Protein AF-0000000074707617 (afdb_homodimer)

Nearest PDB structures (foldseek):
  3jvf-assembly1_A  TM=5.620E-01  e=1.121E-03  Homo sapiens
  4hsa-assembly2_E  TM=5.418E-01  e=8.449E-04  Homo sapiens
  6hg4-assembly1_A-2  TM=5.637E-01  e=1.574E-03  Homo sapiens
  7uwm-assembly1_B  TM=5.437E-01  e=1.866E-03  Homo sapiens
  7uwn-assembly1_E  TM=6.045E-01  e=1.278E-02  Homo sapiens

Sequence (292 aa):
MGPFKLQMLWKVLVIFHVMWICQSAPCGRTLTTPRQVVEEVSEQGWMLVKPSSLGRKKRFAFGPAQIRKSHYCNWTTEIDYNVDRFPRRLAQAVCKGCSWHCRPVEYELKVLMRDCSNDMRTHRHEIKVWKWESISQTVAFVYNPVMGPFKLQMLWKVLVIFHVMWICQSAPCGRTLTTPRQVVEEVSEQGWMLVKPSSLGRKKRFAFGPAQIRKSHYCNWTTEIDYNVDRFPRRLAQAVCKGCSWHCRPVEYELKVLMRDCSNDMRTHRHEIKVWKWESISQTVAFVYNPV

Organism: Acropora cervicornis (NCBI:txid6130)

InterPro domains:
  IPR029034 Cystine-knot cytokine [G3DSA:2.10.90.10] (47-142)
  IPR029034 Cystine-knot cytokine [SSF57501] (47-126)

Secondary structure (DSSP, 8-state):
--THHHHHHHHHHHHHHHHHHS-------EE--HHHHHHHHHHTTPEEEE-----TT------S---B--SS--BEEEEEE-TTEESSEEEEEE-TT--TTEEEEEEEEEEEEE-GGG-EE-SS-EE-EEEEEEEEEEEEEEE---/--TTHHHHHHHHHHHHHHHHHH--------B--HHHHHHHHHHTTPEEEE-----TT------S---B--SS--BEEEEEE-TTEESSEEEEEE-TT--TTEEEEEEEEEEEEE-GGG-EE-SS-EE-EEEEEEEEEEEEEEE---

pLDDT: mean 72.93, std 19.49, range [31.06, 91.69]

Structure (mmCIF, N/CA/C/O backbone):
data_AF-0000000074707617-model_v1
#
loop_
_entity.id
_entity.type
_entity.pdbx_description
1 polymer 'Secreted protein'
#
loop_
_atom_site.group_PDB
_atom_site.id
_atom_site.type_symbol
_atom_site.label_atom_id
_atom_site.label_alt_id
_atom_site.label_comp_id
_atom_site.label_asym_id
_atom_site.label_entity_id
_atom_site.label_seq_id
_atom_site.pdbx_PDB_ins_code
_atom_site.Cartn_x
_atom_site.Cartn_y
_atom_site.Cartn_z
_atom_site.occupancy
_atom_site.B_iso_or_equiv
_atom_site.auth_seq_id
_atom_site.auth_comp_id
_atom_site.auth_asym_id
_atom_site.auth_atom_id
_atom_site.pdbx_PDB_model_num
ATOM 1 N N . MET A 1 1 ? -59.156 -10.086 20.359 1 32.84 1 MET A N 1
ATOM 2 C CA . MET A 1 1 ? -57.781 -9.633 20.562 1 32.84 1 MET A CA 1
ATOM 3 C C . MET A 1 1 ? -57.031 -9.609 19.234 1 32.84 1 MET A C 1
ATOM 5 O O . MET A 1 1 ? -56.719 -10.664 18.672 1 32.84 1 MET A O 1
ATOM 9 N N . GLY A 1 2 ? -57.344 -8.633 18.219 1 38.72 2 GLY A N 1
ATOM 10 C CA . GLY A 1 2 ? -57.281 -8.344 16.797 1 38.72 2 GLY A CA 1
ATOM 11 C C . GLY A 1 2 ? -55.875 -7.988 16.328 1 38.72 2 GLY A C 1
ATOM 12 O O . GLY A 1 2 ? -55 -7.676 17.141 1 38.72 2 GLY A O 1
ATOM 13 N N . PRO A 1 3 ? -55.562 -8.352 15.016 1 53.75 3 PRO A N 1
ATOM 14 C CA . PRO A 1 3 ? -54.312 -8.234 14.258 1 53.75 3 PRO A CA 1
ATOM 15 C C . PRO A 1 3 ? -53.719 -6.824 14.312 1 53.75 3 PRO A C 1
ATOM 17 O O . PRO A 1 3 ? -52.688 -6.555 13.688 1 53.75 3 PRO A O 1
ATOM 20 N N . PHE A 1 4 ? -54.406 -5.879 14.977 1 52.62 4 PHE A N 1
ATOM 21 C CA . PHE A 1 4 ? -53.906 -4.512 14.938 1 52.62 4 PHE A CA 1
ATOM 22 C C . PHE A 1 4 ? -52.719 -4.344 15.898 1 52.62 4 PHE A C 1
ATOM 24 O O . PHE A 1 4 ? -51.812 -3.564 15.633 1 52.62 4 PHE A O 1
ATOM 31 N N . LYS A 1 5 ? -52.656 -5.027 17.016 1 55.12 5 LYS A N 1
ATOM 32 C CA . LYS A 1 5 ? -51.562 -4.801 17.953 1 55.12 5 LYS A CA 1
ATOM 33 C C . LYS A 1 5 ? -50.25 -5.379 17.406 1 55.12 5 LYS A C 1
ATOM 35 O O . LYS A 1 5 ? -49.188 -4.961 17.828 1 55.12 5 LYS A O 1
ATOM 40 N N . LEU A 1 6 ? -50.344 -6.371 16.5 1 51.44 6 LEU A N 1
ATOM 41 C CA . LEU A 1 6 ? -49.094 -6.902 16 1 51.44 6 LEU A CA 1
ATOM 42 C C . LEU A 1 6 ? -48.438 -5.918 15.039 1 51.44 6 LEU A C 1
ATOM 44 O O . LEU A 1 6 ? -47.219 -5.984 14.805 1 51.44 6 LEU A O 1
ATOM 48 N N . GLN A 1 7 ? -49.344 -4.953 14.477 1 51.94 7 GLN A N 1
ATOM 49 C CA . GLN A 1 7 ? -48.719 -4.039 13.516 1 51.94 7 GLN A CA 1
ATOM 50 C C . GLN A 1 7 ? -47.969 -2.916 14.219 1 51.94 7 GLN A C 1
ATOM 52 O O . GLN A 1 7 ? -46.969 -2.416 13.703 1 51.94 7 GLN A O 1
ATOM 57 N N . MET A 1 8 ? -48.438 -2.566 15.492 1 55.91 8 MET A N 1
ATOM 58 C CA . MET A 1 8 ? -47.75 -1.462 16.125 1 55.91 8 MET A CA 1
ATOM 59 C C . MET A 1 8 ? -46.406 -1.929 16.703 1 55.91 8 MET A C 1
ATOM 61 O O . MET A 1 8 ? -45.469 -1.133 16.859 1 55.91 8 MET A O 1
ATOM 65 N N . LEU A 1 9 ? -46.375 -3.232 17.109 1 59.44 9 LEU A N 1
ATOM 66 C CA . LEU A 1 9 ? -45.094 -3.68 17.656 1 59.44 9 LEU A CA 1
ATOM 67 C C . LEU A 1 9 ? -44.031 -3.832 16.547 1 59.44 9 LEU A C 1
ATOM 69 O O . LEU A 1 9 ? -42.875 -3.529 16.75 1 59.44 9 LEU A O 1
ATOM 73 N N . TRP A 1 10 ? -44.562 -4.156 15.273 1 54.56 10 TRP A N 1
ATOM 74 C CA . TRP A 1 10 ? -43.531 -4.32 14.234 1 54.56 10 TRP A CA 1
ATOM 75 C C . TRP A 1 10 ? -43 -2.965 13.773 1 54.56 10 TRP A C 1
ATOM 77 O O . TRP A 1 10 ? -41.844 -2.828 13.461 1 54.56 10 TRP A O 1
ATOM 87 N N . LYS A 1 11 ? -43.844 -1.862 13.844 1 55.84 11 LYS A N 1
ATOM 88 C CA . LYS A 1 11 ? -43.312 -0.553 13.461 1 55.84 11 LYS A CA 1
ATOM 89 C C . LYS A 1 11 ? -42.375 -0.009 14.523 1 55.84 11 LYS A C 1
ATOM 91 O O . LYS A 1 11 ? -41.375 0.638 14.203 1 55.84 11 LYS A O 1
ATOM 96 N N . VAL A 1 12 ? -42.625 -0.375 15.781 1 58.34 12 VAL A N 1
ATOM 97 C CA . VAL A 1 12 ? -41.719 0.122 16.797 1 58.34 12 VAL A CA 1
ATOM 98 C C . VAL A 1 12 ? -40.375 -0.642 16.703 1 58.34 12 VAL A C 1
ATOM 100 O O . VAL A 1 12 ? -39.312 -0.06 16.891 1 58.34 12 VAL A O 1
ATOM 103 N N . LEU A 1 13 ? -40.406 -1.955 16.281 1 56.31 13 LEU A N 1
ATOM 104 C CA . LEU A 1 13 ? -39.156 -2.668 16.141 1 56.31 13 LEU A CA 1
ATOM 105 C C . LEU A 1 13 ? -38.406 -2.209 14.891 1 56.31 13 LEU A C 1
ATOM 107 O O . LEU A 1 13 ? -37.156 -2.096 14.898 1 56.31 13 LEU A O 1
ATOM 111 N N . VAL A 1 14 ? -39.094 -1.821 13.773 1 52.22 14 VAL A N 1
ATOM 112 C CA . VAL A 1 14 ? -38.406 -1.342 12.586 1 52.22 14 VAL A CA 1
ATOM 113 C C . VAL A 1 14 ? -37.844 0.055 12.836 1 52.22 14 VAL A C 1
ATOM 115 O O . VAL A 1 14 ? -36.75 0.375 12.391 1 52.22 14 VAL A O 1
ATOM 118 N N . ILE A 1 15 ? -38.531 0.951 13.625 1 52.06 15 ILE A N 1
ATOM 119 C CA . ILE A 1 15 ? -38 2.277 13.891 1 52.06 15 ILE A CA 1
ATOM 120 C C . ILE A 1 15 ? -36.781 2.164 14.836 1 52.06 15 ILE A C 1
ATOM 122 O O . ILE A 1 15 ? -35.781 2.857 14.656 1 52.06 15 ILE A O 1
ATOM 126 N N . PHE A 1 16 ? -36.75 1.21 15.812 1 52.84 16 PHE A N 1
ATOM 127 C CA . PHE A 1 16 ? -35.562 1.077 16.672 1 52.84 16 PHE A CA 1
ATOM 128 C C . PHE A 1 16 ? -34.375 0.507 15.883 1 52.84 16 PHE A C 1
ATOM 130 O O . PHE A 1 16 ? -33.25 0.895 16.109 1 52.84 16 PHE A O 1
ATOM 137 N N . HIS A 1 17 ? -34.625 -0.478 14.898 1 48.62 17 HIS A N 1
ATOM 138 C CA . HIS A 1 17 ? -33.5 -1 14.117 1 48.62 17 HIS A CA 1
ATOM 139 C C . HIS A 1 17 ? -32.938 0.058 13.164 1 48.62 17 HIS A C 1
ATOM 141 O O . HIS A 1 17 ? -31.734 0.122 12.938 1 48.62 17 HIS A O 1
ATOM 147 N N . VAL A 1 18 ? -33.75 0.922 12.523 1 45.16 18 VAL A N 1
ATOM 148 C CA . VAL A 1 18 ? -33.219 1.954 11.648 1 45.16 18 VAL A CA 1
ATOM 149 C C . VAL A 1 18 ? -32.438 2.992 12.477 1 45.16 18 VAL A C 1
ATOM 151 O O . VAL A 1 18 ? -31.438 3.543 12.016 1 45.16 18 VAL A O 1
ATOM 154 N N . MET A 1 19 ? -32.906 3.338 13.688 1 42.69 19 MET A N 1
ATOM 155 C CA . MET A 1 19 ? -32.125 4.297 14.477 1 42.69 19 MET A CA 1
ATOM 156 C C . MET A 1 19 ? -30.797 3.697 14.922 1 42.69 19 MET A C 1
ATOM 158 O O . MET A 1 19 ? -29.859 4.426 15.242 1 42.69 19 MET A O 1
ATOM 162 N N . TRP A 1 20 ? -30.75 2.361 15.18 1 42.47 20 TRP A N 1
ATOM 163 C CA . TRP A 1 20 ? -29.469 1.82 15.602 1 42.47 20 TRP A CA 1
ATOM 164 C C . TRP A 1 20 ? -28.438 1.899 14.477 1 42.47 20 TRP A C 1
ATOM 166 O O . TRP A 1 20 ? -27.234 1.806 14.719 1 42.47 20 TRP A O 1
ATOM 176 N N . ILE A 1 21 ? -28.828 1.773 13.211 1 36.31 21 ILE A N 1
ATOM 177 C CA . ILE A 1 21 ? -27.781 1.796 12.195 1 36.31 21 ILE A CA 1
ATOM 178 C C . ILE A 1 21 ? -27.109 3.168 12.172 1 36.31 21 ILE A C 1
ATOM 180 O O . ILE A 1 21 ? -25.922 3.279 11.867 1 36.31 21 ILE A O 1
ATOM 184 N N . CYS A 1 22 ? -27.906 4.266 12.305 1 35.31 22 CYS A N 1
ATOM 185 C CA . CYS A 1 22 ? -27.312 5.562 11.977 1 35.31 22 CYS A CA 1
ATOM 186 C C . CYS A 1 22 ? -26.234 5.945 12.984 1 35.31 22 CYS A C 1
ATOM 188 O O . CYS A 1 22 ? -25.688 7.047 12.922 1 35.31 22 CYS A O 1
ATOM 190 N N . GLN A 1 23 ? -26.438 5.617 14.25 1 32.66 23 GLN A N 1
ATOM 191 C CA . GLN A 1 23 ? -25.594 6.418 15.125 1 32.66 23 GLN A CA 1
ATOM 192 C C . GLN A 1 23 ? -24.109 6.191 14.82 1 32.66 23 GLN A C 1
ATOM 194 O O . GLN A 1 23 ? -23.5 5.289 15.383 1 32.66 23 GLN A O 1
ATOM 199 N N . SER A 1 24 ? -23.703 5.98 13.633 1 35.78 24 SER A N 1
ATOM 200 C CA . SER A 1 24 ? -22.266 6.043 13.344 1 35.78 24 SER A CA 1
ATOM 201 C C . SER A 1 24 ? -21.609 7.195 14.094 1 35.78 24 SER A C 1
ATOM 203 O O . SER A 1 24 ? -22.234 8.227 14.336 1 35.78 24 SER A O 1
ATOM 205 N N . ALA A 1 25 ? -20.484 6.895 14.867 1 39.31 25 ALA A N 1
ATOM 206 C CA . ALA A 1 25 ? -19.594 7.68 15.727 1 39.31 25 ALA A CA 1
ATOM 207 C C . ALA A 1 25 ? -19.234 9.008 15.07 1 39.31 25 ALA A C 1
ATOM 209 O O . ALA A 1 25 ? -18.938 9.062 13.875 1 39.31 25 ALA A O 1
ATOM 210 N N . PRO A 1 26 ? -19.734 10.164 15.547 1 38.75 26 PRO A N 1
ATOM 211 C CA . PRO A 1 26 ? -19.203 11.477 15.164 1 38.75 26 PRO A CA 1
ATOM 212 C C . PRO A 1 26 ? -17.672 11.469 15.023 1 38.75 26 PRO A C 1
ATOM 214 O O . PRO A 1 26 ? -16.984 10.891 15.859 1 38.75 26 PRO A O 1
ATOM 217 N N . CYS A 1 27 ? -17.141 11.141 13.82 1 47.28 27 CYS A N 1
ATOM 218 C CA . CYS A 1 27 ? -15.734 11.508 13.633 1 47.28 27 CYS A CA 1
ATOM 219 C C . CYS A 1 27 ? -15.391 12.75 14.445 1 47.28 27 CYS A C 1
ATOM 221 O O . CYS A 1 27 ? -15.977 13.812 14.25 1 47.28 27 CYS A O 1
ATOM 223 N N . GLY A 1 28 ? -15.32 12.703 15.82 1 48.56 28 GLY A N 1
ATOM 224 C CA . GLY A 1 28 ? -14.906 13.773 16.719 1 48.56 28 GLY A CA 1
ATOM 225 C C . GLY A 1 28 ? -13.805 14.641 16.125 1 48.56 28 GLY A C 1
ATOM 226 O O . GLY A 1 28 ? -12.688 14.172 15.906 1 48.56 28 GLY A O 1
ATOM 227 N N . ARG A 1 29 ? -14.172 15.578 15.297 1 58.53 29 ARG A N 1
ATOM 228 C CA . ARG A 1 29 ? -13.305 16.609 14.75 1 58.53 29 ARG A CA 1
ATOM 229 C C . ARG A 1 29 ? -12.703 17.469 15.859 1 58.53 29 ARG A C 1
ATOM 231 O O . ARG A 1 29 ? -13.43 18 16.703 1 58.53 29 ARG A O 1
ATOM 238 N N . THR A 1 30 ? -11.477 17.172 16.422 1 64.69 30 THR A N 1
ATOM 239 C CA . THR A 1 30 ? -10.836 18.062 17.391 1 64.69 30 THR A CA 1
ATOM 240 C C . THR A 1 30 ? -10.242 19.281 16.703 1 64.69 30 THR A C 1
ATOM 242 O O . THR A 1 30 ? -9.594 19.156 15.656 1 64.69 30 THR A O 1
ATOM 245 N N . LEU A 1 31 ? -10.75 20.453 17.094 1 77.62 31 LEU A N 1
ATOM 246 C CA . LEU A 1 31 ? -10.172 21.703 16.594 1 77.62 31 LEU A CA 1
ATOM 247 C C . LEU A 1 31 ? -8.789 21.938 17.188 1 77.62 31 LEU A C 1
ATOM 249 O O . LEU A 1 31 ? -8.625 21.922 18.406 1 77.62 31 LEU A O 1
ATOM 253 N N . THR A 1 32 ? -7.719 21.891 16.375 1 84.94 32 THR A N 1
ATOM 254 C CA . THR A 1 32 ? -6.336 22.125 16.781 1 84.94 32 THR A CA 1
ATOM 255 C C . THR A 1 32 ? -5.738 23.297 16 1 84.94 32 THR A C 1
ATOM 257 O O . THR A 1 32 ? -6.312 23.734 15 1 84.94 32 THR A O 1
ATOM 260 N N . THR A 1 33 ? -4.664 23.984 16.625 1 88.5 33 THR A N 1
ATOM 261 C CA . THR A 1 33 ? -3.916 25.016 15.914 1 88.5 33 THR A CA 1
ATOM 262 C C . THR A 1 33 ? -2.951 24.391 14.914 1 88.5 33 THR A C 1
ATOM 264 O O . THR A 1 33 ? -2.572 23.219 15.047 1 88.5 33 THR A O 1
ATOM 267 N N . PRO A 1 34 ? -2.557 25.203 13.914 1 88.62 34 PRO A N 1
ATOM 268 C CA . PRO A 1 34 ? -1.586 24.672 12.953 1 88.62 34 PRO A CA 1
ATOM 269 C C . PRO A 1 34 ? -0.289 24.219 13.617 1 88.62 34 PRO A C 1
ATOM 271 O O . PRO A 1 34 ? 0.266 23.172 13.242 1 88.62 34 PRO A O 1
ATOM 274 N N . ARG A 1 35 ? 0.188 25.016 14.57 1 89.12 35 ARG A N 1
ATOM 275 C CA . ARG A 1 35 ? 1.406 24.625 15.266 1 89.12 35 ARG A CA 1
ATOM 276 C C . ARG A 1 35 ? 1.224 23.281 15.953 1 89.12 35 ARG A C 1
ATOM 278 O O . ARG A 1 35 ? 2.096 22.406 15.875 1 89.12 35 ARG A O 1
ATOM 285 N N . GLN A 1 36 ? 0.183 23.062 16.594 1 87.56 36 GLN A N 1
ATOM 286 C CA . GLN A 1 36 ? -0.093 21.812 17.281 1 87.56 36 GLN A CA 1
ATOM 287 C C . GLN A 1 36 ? -0.208 20.656 16.281 1 87.56 36 GLN A C 1
ATOM 289 O O . GLN A 1 36 ? 0.224 19.531 16.578 1 87.56 36 GLN A O 1
ATOM 294 N N . VAL A 1 37 ? -0.765 20.984 15.156 1 87.5 37 VAL A N 1
ATOM 295 C CA . VAL A 1 37 ? -0.884 19.953 14.125 1 87.5 37 VAL A CA 1
ATOM 296 C C . VAL A 1 37 ? 0.505 19.484 13.711 1 87.5 37 VAL A C 1
ATOM 298 O O . VAL A 1 37 ? 0.773 18.281 13.688 1 87.5 37 VAL A O 1
ATOM 301 N N . VAL A 1 38 ? 1.375 20.391 13.469 1 88.81 38 VAL A N 1
ATOM 302 C CA . VAL A 1 38 ? 2.719 20.047 13.008 1 88.81 38 VAL A CA 1
ATOM 303 C C . VAL A 1 38 ? 3.469 19.297 14.102 1 88.81 38 VAL A C 1
ATOM 305 O O . VAL A 1 38 ? 4.18 18.328 13.82 1 88.81 38 VAL A O 1
ATOM 308 N N . GLU A 1 39 ? 3.295 19.719 15.312 1 87.06 39 GLU A N 1
ATOM 309 C CA . GLU A 1 39 ? 3.934 19.047 16.438 1 87.06 39 GLU A CA 1
ATOM 310 C C . GLU A 1 39 ? 3.449 17.609 16.578 1 87.06 39 GLU A C 1
ATOM 312 O O . GLU A 1 39 ? 4.254 16.688 16.734 1 87.06 39 GLU A O 1
ATOM 317 N N . GLU A 1 40 ? 2.209 17.484 16.5 1 82 40 GLU A N 1
ATOM 318 C CA . GLU A 1 40 ? 1.65 16.141 16.625 1 82 40 GLU A CA 1
ATOM 319 C C . GLU A 1 40 ? 2.117 15.242 15.477 1 82 40 GLU A C 1
ATOM 321 O O . GLU A 1 40 ? 2.512 14.094 15.695 1 82 40 GLU A O 1
ATOM 326 N N . VAL A 1 41 ? 2.08 15.766 14.266 1 83.38 41 VAL A N 1
ATOM 327 C CA . VAL A 1 41 ? 2.471 15.008 13.078 1 83.38 41 VAL A CA 1
ATOM 328 C C . VAL A 1 41 ? 3.938 14.594 13.188 1 83.38 41 VAL A C 1
ATOM 330 O O . VAL A 1 41 ? 4.285 13.445 12.922 1 83.38 41 VAL A O 1
ATOM 333 N N . SER A 1 42 ? 4.793 15.406 13.633 1 83.88 42 SER A N 1
ATOM 334 C CA . SER A 1 42 ? 6.223 15.125 13.719 1 83.88 42 SER A CA 1
ATOM 335 C C . SER A 1 42 ? 6.535 14.195 14.891 1 83.88 42 SER A C 1
ATOM 337 O O . SER A 1 42 ? 7.285 13.234 14.734 1 83.88 42 SER A O 1
ATOM 339 N N . GLU A 1 43 ? 5.977 14.461 16.031 1 80.56 43 GLU A N 1
ATOM 340 C CA . GLU A 1 43 ? 6.309 13.727 17.25 1 80.56 43 GLU A CA 1
ATOM 341 C C . GLU A 1 43 ? 5.734 12.312 17.203 1 80.56 43 GLU A C 1
ATOM 343 O O . GLU A 1 43 ? 6.352 11.375 17.719 1 80.56 43 GLU A O 1
ATOM 348 N N . GLN A 1 44 ? 4.598 12.203 16.594 1 76.38 44 GLN A N 1
ATOM 349 C CA . GLN A 1 44 ? 3.977 10.883 16.531 1 76.38 44 GLN A CA 1
ATOM 350 C C . GLN A 1 44 ? 4.449 10.109 15.305 1 76.38 44 GLN A C 1
ATOM 352 O O . GLN A 1 44 ? 4.039 8.961 15.094 1 76.38 44 GLN A O 1
ATOM 357 N N . GLY A 1 45 ? 5.363 10.758 14.531 1 78.25 45 GLY A N 1
ATOM 358 C CA . GLY A 1 45 ? 5.988 10.07 13.414 1 78.25 45 GLY A CA 1
ATOM 359 C C . GLY A 1 45 ? 5.035 9.805 12.273 1 78.25 45 GLY A C 1
ATOM 360 O O . GLY A 1 45 ? 5.109 8.758 11.625 1 78.25 45 GLY A O 1
ATOM 361 N N . TRP A 1 46 ? 4.066 10.758 12.062 1 81.94 46 TRP A N 1
ATOM 362 C CA . TRP A 1 46 ? 3.145 10.625 10.945 1 81.94 46 TRP A CA 1
ATOM 363 C C . TRP A 1 46 ? 3.883 10.766 9.617 1 81.94 46 TRP A C 1
ATOM 365 O O . TRP A 1 46 ? 4.859 11.508 9.516 1 81.94 46 TRP A O 1
ATOM 375 N N . MET A 1 47 ? 3.363 10.031 8.664 1 84.5 47 MET A N 1
ATOM 376 C CA . MET A 1 47 ? 3.889 10.125 7.301 1 84.5 47 MET A CA 1
ATOM 377 C C . MET A 1 47 ? 3.047 11.078 6.457 1 84.5 47 MET A C 1
ATOM 379 O O . MET A 1 47 ? 1.817 11.062 6.543 1 84.5 47 MET A O 1
ATOM 383 N N . LEU A 1 48 ? 3.711 11.875 5.797 1 88.12 48 LEU A N 1
ATOM 384 C CA . LEU A 1 48 ? 3.033 12.703 4.805 1 88.12 48 LEU A CA 1
ATOM 385 C C . LEU A 1 48 ? 3.176 12.109 3.408 1 88.12 48 LEU A C 1
ATOM 387 O O . LEU A 1 48 ? 4.289 11.805 2.971 1 88.12 48 LEU A O 1
ATOM 391 N N . VAL A 1 49 ? 2.072 11.898 2.744 1 87.94 49 VAL A N 1
ATOM 392 C CA . VAL A 1 49 ? 2.066 11.227 1.448 1 87.94 49 VAL A CA 1
ATOM 393 C C . VAL A 1 49 ? 1.42 12.133 0.402 1 87.94 49 VAL A C 1
ATOM 395 O O . VAL A 1 49 ? 0.316 12.641 0.61 1 87.94 49 VAL A O 1
ATOM 398 N N . LYS A 1 50 ? 2.182 12.492 -0.508 1 76.12 50 LYS A N 1
ATOM 399 C CA . LYS A 1 50 ? 1.629 13.281 -1.608 1 76.12 50 LYS A CA 1
ATOM 400 C C . LYS A 1 50 ? 0.754 12.422 -2.514 1 76.12 50 LYS A C 1
ATOM 402 O O . LYS A 1 50 ? 1.197 11.383 -3.008 1 76.12 50 LYS A O 1
ATOM 407 N N . PRO A 1 51 ? -0.528 12.766 -2.408 1 61.62 51 PRO A N 1
ATOM 408 C CA . PRO A 1 51 ? -1.328 11.953 -3.326 1 61.62 51 PRO A CA 1
ATOM 409 C C . PRO A 1 51 ? -0.867 12.078 -4.777 1 61.62 51 PRO A C 1
ATOM 411 O O . PRO A 1 51 ? -0.513 13.164 -5.227 1 61.62 51 PRO A O 1
ATOM 414 N N . SER A 1 52 ? 0.222 11.609 -5.133 1 55.41 52 SER A N 1
ATOM 415 C CA . SER A 1 52 ? 0.574 11.633 -6.551 1 55.41 52 SER A CA 1
ATOM 416 C C . SER A 1 52 ? -0.661 11.82 -7.426 1 55.41 52 SER A C 1
ATOM 418 O O . SER A 1 52 ? -1.764 11.422 -7.043 1 55.41 52 SER A O 1
ATOM 420 N N . SER A 1 53 ? -0.894 13.195 -7.969 1 46.19 53 SER A N 1
ATOM 421 C CA . SER A 1 53 ? -1.575 13.016 -9.25 1 46.19 53 SER A CA 1
ATOM 422 C C . SER A 1 53 ? -1.237 11.672 -9.875 1 46.19 53 SER A C 1
ATOM 424 O O . SER A 1 53 ? -0.1 11.445 -10.297 1 46.19 53 SER A O 1
ATOM 426 N N . LEU A 1 54 ? -1.293 10.555 -9.281 1 45.03 54 LEU A N 1
ATOM 427 C CA . LEU A 1 54 ? -1.112 9.562 -10.336 1 45.03 54 LEU A CA 1
ATOM 428 C C . LEU A 1 54 ? -1.216 10.203 -11.711 1 45.03 54 LEU A C 1
ATOM 430 O O . LEU A 1 54 ? -2.205 10.875 -12.016 1 45.03 54 LEU A O 1
ATOM 434 N N . GLY A 1 55 ? -0.253 11.242 -12.18 1 41.22 55 GLY A N 1
ATOM 435 C CA . GLY A 1 55 ? -0.348 11.742 -13.547 1 41.22 55 GLY A CA 1
ATOM 436 C C . GLY A 1 55 ? -1.571 11.234 -14.281 1 41.22 55 GLY A C 1
ATOM 437 O O . GLY A 1 55 ? -2.371 10.477 -13.719 1 41.22 55 GLY A O 1
ATOM 438 N N . ARG A 1 56 ? -1.391 11.32 -15.945 1 39.34 56 ARG A N 1
ATOM 439 C CA . ARG A 1 56 ? -2.338 10.695 -16.859 1 39.34 56 ARG A CA 1
ATOM 440 C C . ARG A 1 56 ? -3.021 9.5 -16.203 1 39.34 56 ARG A C 1
ATOM 442 O O . ARG A 1 56 ? -2.52 8.953 -15.227 1 39.34 56 ARG A O 1
ATOM 449 N N . LYS A 1 57 ? -4.297 9.391 -16.469 1 37.97 57 LYS A N 1
ATOM 450 C CA . LYS A 1 57 ? -5.18 8.227 -16.438 1 37.97 57 LYS A CA 1
ATOM 451 C C . LYS A 1 57 ? -4.375 6.93 -16.375 1 37.97 57 LYS A C 1
ATOM 453 O O . LYS A 1 57 ? -4.359 6.16 -17.344 1 37.97 57 LYS A O 1
ATOM 458 N N . LYS A 1 58 ? -3.098 7.133 -16.156 1 39 58 LYS A N 1
ATOM 459 C CA . LYS A 1 58 ? -2.65 5.766 -16.391 1 39 58 LYS A CA 1
ATOM 460 C C . LYS A 1 58 ? -3.418 4.777 -15.523 1 39 58 LYS A C 1
ATOM 462 O O . LYS A 1 58 ? -3.258 4.766 -14.297 1 39 58 LYS A O 1
ATOM 467 N N . ARG A 1 59 ? -4.625 4.852 -15.742 1 36.44 59 ARG A N 1
ATOM 468 C CA . ARG A 1 59 ? -5.484 3.75 -15.32 1 36.44 59 ARG A CA 1
ATOM 469 C C . ARG A 1 59 ? -4.66 2.592 -14.766 1 36.44 59 ARG A C 1
ATOM 471 O O . ARG A 1 59 ? -3.73 2.115 -15.422 1 36.44 59 ARG A O 1
ATOM 478 N N . PHE A 1 60 ? -4.07 2.889 -13.523 1 39.75 60 PHE A N 1
ATOM 479 C CA . PHE A 1 60 ? -3.744 1.54 -13.078 1 39.75 60 PHE A CA 1
ATOM 480 C C . PHE A 1 60 ? -4.344 0.499 -14.016 1 39.75 60 PHE A C 1
ATOM 482 O O . PHE A 1 60 ? -5.516 0.138 -13.883 1 39.75 60 PHE A O 1
ATOM 489 N N . ALA A 1 61 ? -4.16 1.059 -15.141 1 39 61 ALA A N 1
ATOM 490 C CA . ALA A 1 61 ? -4.66 0.016 -16.031 1 39 61 ALA A CA 1
ATOM 491 C C . ALA A 1 61 ? -4.355 -1.372 -15.484 1 39 61 ALA A C 1
ATOM 493 O O . ALA A 1 61 ? -3.207 -1.821 -15.508 1 39 61 ALA A O 1
ATOM 494 N N . PHE A 1 62 ? -4.562 -1.469 -14.141 1 41.97 62 PHE A N 1
ATOM 495 C CA . PHE A 1 62 ? -4.613 -2.926 -14.148 1 41.97 62 PHE A CA 1
ATOM 496 C C . PHE A 1 62 ? -4.984 -3.445 -15.539 1 41.97 62 PHE A C 1
ATOM 498 O O . PHE A 1 62 ? -6.051 -3.123 -16.062 1 41.97 62 PHE A O 1
ATOM 505 N N . GLY A 1 63 ? -4.031 -3.135 -16.328 1 40.25 63 GLY A N 1
ATOM 506 C CA . GLY A 1 63 ? -4.387 -3.666 -17.625 1 40.25 63 GLY A CA 1
ATOM 507 C C . GLY A 1 63 ? -5.457 -4.738 -17.562 1 40.25 63 GLY A C 1
ATOM 508 O O . GLY A 1 63 ? -5.828 -5.188 -16.469 1 40.25 63 GLY A O 1
ATOM 509 N N . PRO A 1 64 ? -5.992 -4.906 -18.734 1 38.22 64 PRO A N 1
ATOM 510 C CA . PRO A 1 64 ? -6.996 -5.957 -18.938 1 38.22 64 PRO A CA 1
ATOM 511 C C . PRO A 1 64 ? -6.781 -7.156 -18.016 1 38.22 64 PRO A C 1
ATOM 513 O O . PRO A 1 64 ? -5.664 -7.379 -17.531 1 38.22 64 PRO A O 1
ATOM 516 N N . ALA A 1 65 ? -7.918 -7.574 -17.516 1 46.62 65 ALA A N 1
ATOM 517 C CA . ALA A 1 65 ? -7.961 -8.953 -17.031 1 46.62 65 ALA A CA 1
ATOM 518 C C . ALA A 1 65 ? -6.824 -9.773 -17.641 1 46.62 65 ALA A C 1
ATOM 520 O O . ALA A 1 65 ? -6.742 -9.938 -18.859 1 46.62 65 ALA A O 1
ATOM 521 N N . GLN A 1 66 ? -5.684 -9.312 -17.312 1 49.59 66 GLN A N 1
ATOM 522 C CA . GLN A 1 66 ? -4.766 -10.258 -17.938 1 49.59 66 GLN A CA 1
ATOM 523 C C . GLN A 1 66 ? -5.098 -11.695 -17.547 1 49.59 66 GLN A C 1
ATOM 525 O O . GLN A 1 66 ? -5.281 -11.992 -16.359 1 49.59 66 GLN A O 1
ATOM 530 N N . ILE A 1 67 ? -5.848 -12.234 -18.484 1 52.16 67 ILE A N 1
ATOM 531 C CA . ILE A 1 67 ? -5.969 -13.688 -18.375 1 52.16 67 ILE A CA 1
ATOM 532 C C . ILE A 1 67 ? -4.609 -14.297 -18.047 1 52.16 67 ILE A C 1
ATOM 534 O O . ILE A 1 67 ? -3.623 -14.055 -18.75 1 52.16 67 ILE A O 1
ATOM 538 N N . ARG A 1 68 ? -4.41 -14.477 -16.75 1 59.19 68 ARG A N 1
ATOM 539 C CA . ARG A 1 68 ? -3.213 -15.281 -16.516 1 59.19 68 ARG A CA 1
ATOM 540 C C . ARG A 1 68 ? -3.512 -16.766 -16.672 1 59.19 68 ARG A C 1
ATOM 542 O O . ARG A 1 68 ? -4.305 -17.328 -15.906 1 59.19 68 ARG A O 1
ATOM 549 N N . LYS A 1 69 ? -3.186 -17.188 -17.922 1 61.03 69 LYS A N 1
ATOM 550 C CA . LYS A 1 69 ? -3.441 -18.562 -18.344 1 61.03 69 LYS A CA 1
ATOM 551 C C . LYS A 1 69 ? -2.391 -19.516 -17.766 1 61.03 69 LYS A C 1
ATOM 553 O O . LYS A 1 69 ? -1.201 -19.188 -17.734 1 61.03 69 LYS A O 1
ATOM 558 N N . SER A 1 70 ? -2.945 -20.281 -16.781 1 65.88 70 SER A N 1
ATOM 559 C CA . SER A 1 70 ? -2.154 -21.484 -16.5 1 65.88 70 SER A CA 1
ATOM 560 C C . SER A 1 70 ? -2.711 -22.703 -17.219 1 65.88 70 SER A C 1
ATOM 562 O O . SER A 1 70 ? -3.777 -22.625 -17.844 1 65.88 70 SER A O 1
ATOM 564 N N . HIS A 1 71 ? -1.92 -23.672 -17.281 1 72.75 71 HIS A N 1
ATOM 565 C CA . HIS A 1 71 ? -2.359 -24.875 -17.984 1 72.75 71 HIS A CA 1
ATOM 566 C C . HIS A 1 71 ? -3.633 -25.438 -17.375 1 72.75 71 HIS A C 1
ATOM 568 O O . HIS A 1 71 ? -4.547 -25.859 -18.094 1 72.75 71 HIS A O 1
ATOM 574 N N . TYR A 1 72 ? -3.789 -25.328 -16.078 1 81.56 72 TYR A N 1
ATOM 575 C CA . TYR A 1 72 ? -4.895 -26.031 -15.438 1 81.56 72 TYR A CA 1
ATOM 576 C C . TYR A 1 72 ? -5.891 -25.047 -14.844 1 81.56 72 TYR A C 1
ATOM 578 O O . TYR A 1 72 ? -7.086 -25.344 -14.75 1 81.56 72 TYR A O 1
ATOM 586 N N . CYS A 1 73 ? -5.406 -23.875 -14.414 1 87.19 73 CYS A N 1
ATOM 587 C CA . CYS A 1 73 ? -6.266 -22.922 -13.742 1 87.19 73 CYS A CA 1
ATOM 588 C C . CYS A 1 73 ? -6.25 -21.578 -14.461 1 87.19 73 CYS A C 1
ATOM 590 O O . CYS A 1 73 ? -5.367 -20.75 -14.219 1 87.19 73 CYS A O 1
ATOM 592 N N . ASN A 1 74 ? -7.18 -21.391 -15.352 1 85.81 74 ASN A N 1
ATOM 593 C CA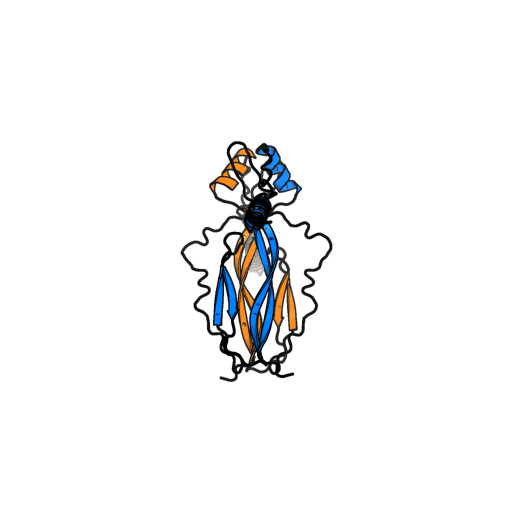 . ASN A 1 74 ? -7.297 -20.094 -16.031 1 85.81 74 ASN A CA 1
ATOM 594 C C . ASN A 1 74 ? -8.18 -19.125 -15.242 1 85.81 74 ASN A C 1
ATOM 596 O O . ASN A 1 74 ? -9.336 -19.422 -14.953 1 85.81 74 ASN A O 1
ATOM 600 N N . TRP A 1 75 ? -7.496 -18.047 -14.828 1 88.19 75 TRP A N 1
ATOM 601 C CA . TRP A 1 75 ? -8.273 -17.078 -14.055 1 88.19 75 TRP A CA 1
ATOM 602 C C . TRP A 1 75 ? -8.273 -15.711 -14.727 1 88.19 75 TRP A C 1
ATOM 604 O O . TRP A 1 75 ? -7.512 -15.477 -15.672 1 88.19 75 TRP A O 1
ATOM 614 N N . THR A 1 76 ? -9.164 -14.93 -14.352 1 86.75 76 THR A N 1
ATOM 615 C CA . THR A 1 76 ? -9.242 -13.547 -14.805 1 86.75 76 THR A CA 1
ATOM 616 C C . THR A 1 76 ? -8.984 -12.578 -13.648 1 86.75 76 THR A C 1
ATOM 618 O O . THR A 1 76 ? -9.195 -12.922 -12.484 1 86.75 76 THR A O 1
ATOM 621 N N . THR A 1 77 ? -8.352 -11.516 -14.023 1 86.69 77 THR A N 1
ATOM 622 C CA . THR A 1 77 ? -8.141 -10.477 -13.023 1 86.69 77 THR A CA 1
ATOM 623 C C . THR A 1 77 ? -9.258 -9.438 -13.07 1 86.69 77 THR A C 1
ATOM 625 O O . THR A 1 77 ? -9.57 -8.906 -14.141 1 86.69 77 THR A O 1
ATOM 628 N N . GLU A 1 78 ? -9.828 -9.227 -11.977 1 87.69 78 GLU A N 1
ATOM 629 C CA . GLU A 1 78 ? -10.859 -8.195 -11.844 1 87.69 78 GLU A CA 1
ATOM 630 C C . GLU A 1 78 ? -10.398 -7.078 -10.914 1 87.69 78 GLU A C 1
ATOM 632 O O . GLU A 1 78 ? -9.531 -7.289 -10.055 1 87.69 78 GLU A O 1
ATOM 637 N N . ILE A 1 79 ? -11.031 -5.902 -11.117 1 88.81 79 ILE A N 1
ATOM 638 C CA . ILE A 1 79 ? -10.664 -4.766 -10.273 1 88.81 79 ILE A CA 1
ATOM 639 C C . ILE A 1 79 ? -11.555 -4.738 -9.031 1 88.81 79 ILE A C 1
ATOM 641 O O . ILE A 1 79 ? -12.781 -4.758 -9.133 1 88.81 79 ILE A O 1
ATOM 645 N N . ASP A 1 80 ? -10.906 -4.891 -7.93 1 89.38 80 ASP A N 1
ATOM 646 C CA . ASP A 1 80 ? -11.539 -4.641 -6.641 1 89.38 80 ASP A CA 1
ATOM 647 C C . ASP A 1 80 ? -11.43 -3.168 -6.25 1 89.38 80 ASP A C 1
ATOM 649 O O . ASP A 1 80 ? -10.359 -2.699 -5.863 1 89.38 80 ASP A O 1
ATOM 653 N N . TYR A 1 81 ? -12.609 -2.396 -6.293 1 90.81 81 TYR A N 1
ATOM 654 C CA . TYR A 1 81 ? -12.602 -0.955 -6.074 1 90.81 81 TYR A CA 1
ATOM 655 C C . TYR A 1 81 ? -13.172 -0.606 -4.703 1 90.81 81 TYR A C 1
ATOM 657 O O . TYR A 1 81 ? -14.188 -1.159 -4.289 1 90.81 81 TYR A O 1
ATOM 665 N N . ASN A 1 82 ? -12.484 0.267 -3.904 1 90 82 ASN A N 1
ATOM 666 C CA . ASN A 1 82 ? -12.898 0.806 -2.613 1 90 82 ASN A CA 1
ATOM 667 C C . ASN A 1 82 ? -12.508 2.273 -2.467 1 90 82 ASN A C 1
ATOM 669 O O . ASN A 1 82 ? -11.328 2.607 -2.457 1 90 82 ASN A O 1
ATOM 673 N N . VAL A 1 83 ? -13.406 3.238 -2.221 1 87.56 83 VAL A N 1
ATOM 674 C CA . VAL A 1 83 ? -13.188 4.68 -2.191 1 87.56 83 VAL A CA 1
ATOM 675 C C . VAL A 1 83 ? -12.461 5.062 -0.903 1 87.56 83 VAL A C 1
ATOM 677 O O . VAL A 1 83 ? -11.773 6.086 -0.851 1 87.56 83 VAL A O 1
ATOM 680 N N . ASP A 1 84 ? -12.562 4.273 0.139 1 88.06 84 ASP A N 1
ATOM 681 C CA . ASP A 1 84 ? -11.961 4.613 1.426 1 88.06 84 ASP A CA 1
ATOM 682 C C . ASP A 1 84 ? -10.602 3.938 1.595 1 88.06 84 ASP A C 1
ATOM 684 O O . ASP A 1 84 ? -10.102 3.814 2.713 1 88.06 84 ASP A O 1
ATOM 688 N N . ARG A 1 85 ? -10.078 3.445 0.432 1 89.44 85 ARG A N 1
ATOM 689 C CA . ARG A 1 85 ? -8.797 2.74 0.455 1 89.44 85 ARG A CA 1
ATOM 690 C C . ARG A 1 85 ? -7.812 3.361 -0.529 1 89.44 85 ARG A C 1
ATOM 692 O O . ARG A 1 85 ? -8.211 3.871 -1.577 1 89.44 85 ARG A O 1
ATOM 699 N N . PHE A 1 86 ? -6.621 3.346 -0.128 1 86.06 86 PHE A N 1
ATOM 700 C CA . PHE A 1 86 ? -5.551 3.631 -1.076 1 86.06 86 PHE A CA 1
ATOM 701 C C . PHE A 1 86 ? -4.543 2.488 -1.116 1 86.06 86 PHE A C 1
ATOM 703 O O . PHE A 1 86 ? -4.09 2.016 -0.072 1 86.06 86 PHE A O 1
ATOM 710 N N . PRO A 1 87 ? -4.156 2.012 -2.344 1 89.19 87 PRO A N 1
ATOM 711 C CA . PRO A 1 87 ? -4.781 2.359 -3.621 1 89.19 87 PRO A CA 1
ATOM 712 C C . PRO A 1 87 ? -6.238 1.908 -3.709 1 89.19 87 PRO A C 1
ATOM 714 O O . PRO A 1 87 ? -6.598 0.868 -3.154 1 89.19 87 PRO A O 1
ATOM 717 N N . ARG A 1 88 ? -7.027 2.611 -4.449 1 88.94 88 ARG A N 1
ATOM 718 C CA . ARG A 1 88 ? -8.461 2.35 -4.516 1 88.94 88 ARG A CA 1
ATOM 719 C C . ARG A 1 88 ? -8.758 1.129 -5.379 1 88.94 88 ARG A C 1
ATOM 721 O O . ARG A 1 88 ? -9.82 0.516 -5.254 1 88.94 88 ARG A O 1
ATOM 728 N N . ARG A 1 89 ? -7.863 0.909 -6.262 1 89.25 89 ARG A N 1
ATOM 729 C CA . ARG A 1 89 ? -8.047 -0.2 -7.195 1 89.25 89 ARG A CA 1
ATOM 730 C C . ARG A 1 89 ? -7.004 -1.287 -6.965 1 89.25 89 ARG A C 1
ATOM 732 O O . ARG A 1 89 ? -5.801 -1.027 -7.047 1 89.25 89 ARG A O 1
ATOM 739 N N . LEU A 1 90 ? -7.453 -2.43 -6.637 1 90.56 90 LEU A N 1
ATOM 740 C CA . LEU A 1 90 ? -6.594 -3.602 -6.488 1 90.56 90 LEU A CA 1
ATOM 741 C C . LEU A 1 90 ? -7.008 -4.703 -7.457 1 90.56 90 LEU A C 1
ATOM 743 O O . LEU A 1 90 ? -8.195 -4.891 -7.719 1 90.56 90 LEU A O 1
ATOM 747 N N . ALA A 1 91 ? -6.016 -5.328 -7.945 1 90.31 91 ALA A N 1
ATOM 748 C CA . ALA A 1 91 ? -6.301 -6.461 -8.82 1 90.31 91 ALA A CA 1
ATOM 749 C C . ALA A 1 91 ? -6.645 -7.707 -8.008 1 90.31 91 ALA A C 1
ATOM 751 O O . ALA A 1 91 ? -5.957 -8.031 -7.039 1 90.31 91 ALA A O 1
ATOM 752 N N . GLN A 1 92 ? -7.703 -8.359 -8.406 1 91.62 92 GLN A N 1
ATOM 753 C CA . GLN A 1 92 ? -8.117 -9.602 -7.777 1 91.62 92 GLN A CA 1
ATOM 754 C C . GLN A 1 92 ? -8.258 -10.719 -8.805 1 91.62 92 GLN A C 1
ATOM 756 O O . GLN A 1 92 ? -8.883 -10.531 -9.852 1 91.62 92 GLN A O 1
ATOM 761 N N . ALA A 1 93 ? -7.574 -11.82 -8.492 1 90.81 93 ALA A N 1
ATOM 762 C CA . ALA A 1 93 ? -7.738 -13 -9.344 1 90.81 93 ALA A CA 1
ATOM 763 C C . ALA A 1 93 ? -9.086 -13.672 -9.109 1 90.81 93 ALA A C 1
ATOM 765 O O . ALA A 1 93 ? -9.492 -13.867 -7.961 1 90.81 93 ALA A O 1
ATOM 766 N N . VAL A 1 94 ? -9.789 -13.977 -10.195 1 91.38 94 VAL A N 1
ATOM 767 C CA . VAL A 1 94 ? -11.078 -14.656 -10.141 1 91.38 94 VAL A CA 1
ATOM 768 C C . VAL A 1 94 ? -11.078 -15.852 -11.094 1 91.38 94 VAL A C 1
ATOM 770 O O . VAL A 1 94 ? -10.773 -15.703 -12.281 1 91.38 94 VAL A O 1
ATOM 773 N N . CYS A 1 95 ? -11.297 -16.938 -10.531 1 88.69 95 CYS A N 1
ATOM 774 C CA . CYS A 1 95 ? -11.289 -18.156 -11.336 1 88.69 95 CYS A CA 1
ATOM 775 C C . CYS A 1 95 ? -12.695 -18.734 -11.469 1 88.69 95 CYS A C 1
ATOM 777 O O . CYS A 1 95 ? -13.102 -19.562 -10.664 1 88.69 95 CYS A O 1
ATOM 779 N N . LYS A 1 96 ? -13.336 -18.172 -12.555 1 84.31 96 LYS A N 1
ATOM 780 C CA . LYS A 1 96 ? -14.656 -18.719 -12.836 1 84.31 96 LYS A CA 1
ATOM 781 C C . LYS A 1 96 ? -14.562 -20 -13.648 1 84.31 96 LYS A C 1
ATOM 783 O O . LYS A 1 96 ? -13.875 -20.047 -14.672 1 84.31 96 LYS A O 1
ATOM 788 N N . GLY A 1 97 ? -15.195 -21.078 -13.203 1 84.75 97 GLY A N 1
ATOM 789 C CA . GLY A 1 97 ? -15.219 -22.312 -13.969 1 84.75 97 GLY A CA 1
ATOM 790 C C . GLY A 1 97 ? -14 -23.188 -13.727 1 84.75 97 GLY A C 1
ATOM 791 O O . GLY A 1 97 ? -13.727 -24.109 -14.5 1 84.75 97 GLY A O 1
ATOM 792 N N . CYS A 1 98 ? -13.188 -22.719 -12.844 1 85.5 98 CYS A N 1
ATOM 793 C CA . CYS A 1 98 ? -12.023 -23.547 -12.523 1 85.5 98 CYS A CA 1
ATOM 794 C C . CYS A 1 98 ? -12.438 -24.844 -11.836 1 85.5 98 CYS A C 1
ATOM 796 O O . CYS A 1 98 ? -13.539 -24.938 -11.297 1 85.5 98 CYS A O 1
ATOM 798 N N . SER A 1 99 ? -11.5 -25.844 -12.047 1 87.44 99 SER A N 1
ATOM 799 C CA . SER A 1 99 ? -11.68 -27.094 -11.312 1 87.44 99 SER A CA 1
ATOM 800 C C . SER A 1 99 ? -11.539 -26.875 -9.812 1 87.44 99 SER A C 1
ATOM 802 O O . SER A 1 99 ? -10.945 -25.891 -9.375 1 87.44 99 SER A O 1
ATOM 804 N N . TRP A 1 100 ? -12.094 -27.875 -9.023 1 89.94 100 TRP A N 1
ATOM 805 C CA . TRP A 1 100 ? -11.984 -27.828 -7.57 1 89.94 100 TRP A CA 1
ATOM 806 C C . TRP A 1 100 ? -10.523 -27.953 -7.137 1 89.94 100 TRP A C 1
ATOM 808 O O . TRP A 1 100 ? -10.18 -27.641 -5.996 1 89.94 100 TRP A O 1
ATOM 818 N N . HIS A 1 101 ? -9.688 -28.344 -8.047 1 87.94 101 HIS A N 1
ATOM 819 C CA . HIS A 1 101 ? -8.273 -28.531 -7.73 1 87.94 101 HIS A CA 1
ATOM 820 C C . HIS A 1 101 ? -7.504 -27.219 -7.875 1 87.94 101 HIS A C 1
ATOM 822 O O . HIS A 1 101 ? -6.324 -27.141 -7.527 1 87.94 101 HIS A O 1
ATOM 828 N N . CYS A 1 102 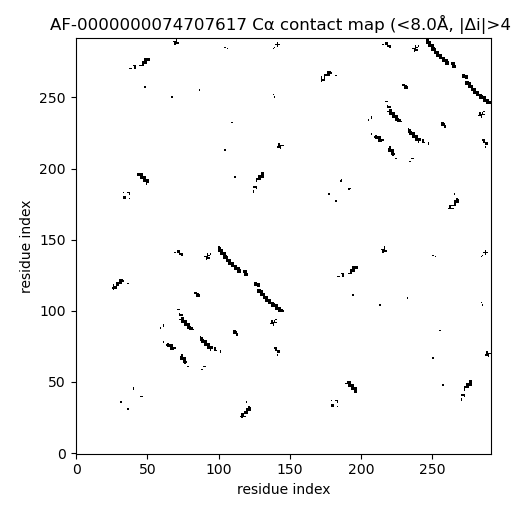? -8.18 -26.188 -8.367 1 88.94 102 CYS A N 1
ATOM 829 C CA . CYS A 1 102 ? -7.547 -24.875 -8.43 1 88.94 102 CYS A CA 1
ATOM 830 C C . CYS A 1 102 ? -7.727 -24.109 -7.121 1 88.94 102 CYS A C 1
ATOM 832 O O . CYS A 1 102 ? -8.844 -23.75 -6.758 1 88.94 102 CYS A O 1
ATOM 834 N N . ARG A 1 103 ? -6.59 -23.859 -6.469 1 88 103 ARG A N 1
ATOM 835 C CA . ARG A 1 103 ? -6.602 -23.219 -5.16 1 88 103 ARG A CA 1
ATOM 836 C C . ARG A 1 103 ? -6.16 -21.766 -5.258 1 88 103 ARG A C 1
ATOM 838 O O . ARG A 1 103 ? -5.223 -21.438 -5.996 1 88 103 ARG A O 1
ATOM 845 N N . PRO A 1 104 ? -6.828 -20.953 -4.57 1 89.94 104 PRO A N 1
ATOM 846 C CA . PRO A 1 104 ? -6.434 -19.531 -4.586 1 89.94 104 PRO A CA 1
ATOM 847 C C . PRO A 1 104 ? -5.117 -19.281 -3.854 1 89.94 104 PRO A C 1
ATOM 849 O O . PRO A 1 104 ? -4.82 -19.953 -2.863 1 89.94 104 PRO A O 1
ATOM 852 N N . VAL A 1 105 ? -4.371 -18.391 -4.387 1 89.19 105 VAL A N 1
ATOM 853 C CA . VAL A 1 105 ? -3.182 -17.875 -3.713 1 89.19 105 VAL A CA 1
ATOM 854 C C . VAL A 1 105 ? -3.488 -16.516 -3.086 1 89.19 105 VAL A C 1
ATOM 856 O O . VAL A 1 105 ? -3.756 -15.547 -3.797 1 89.19 105 VAL A O 1
ATOM 859 N N . GLU A 1 106 ? -3.398 -16.531 -1.795 1 90.06 106 GLU A N 1
ATOM 860 C CA . GLU A 1 106 ? -3.658 -15.289 -1.071 1 90.06 106 GLU A CA 1
ATOM 861 C C . GLU A 1 106 ? -2.371 -14.5 -0.841 1 90.06 106 GLU A C 1
ATOM 863 O O . GLU A 1 106 ? -1.317 -15.086 -0.581 1 90.06 106 GLU A O 1
ATOM 868 N N . TYR A 1 107 ? -2.533 -13.258 -0.944 1 88.38 107 TYR A N 1
ATOM 869 C CA . TYR A 1 107 ? -1.434 -12.328 -0.688 1 88.38 107 TYR A CA 1
ATOM 870 C C . TYR A 1 107 ? -1.856 -11.234 0.283 1 88.38 107 TYR A C 1
ATOM 872 O O . TYR A 1 107 ? -2.92 -10.633 0.125 1 88.38 107 TYR A O 1
ATOM 880 N N . GLU A 1 108 ? -1.012 -11.023 1.255 1 89.19 108 GLU A N 1
ATOM 881 C CA . GLU A 1 108 ? -1.298 -9.969 2.221 1 89.19 108 GLU A CA 1
ATOM 882 C C . GLU A 1 108 ? -0.802 -8.609 1.723 1 89.19 108 GLU A C 1
ATOM 884 O O . GLU A 1 108 ? 0.406 -8.391 1.618 1 89.19 108 GLU A O 1
ATOM 889 N N . LEU A 1 109 ? -1.74 -7.773 1.497 1 89.44 109 LEU A N 1
ATOM 890 C CA . LEU A 1 109 ? -1.433 -6.422 1.04 1 89.44 109 LEU A CA 1
ATOM 891 C C . LEU A 1 109 ? -1.557 -5.418 2.184 1 89.44 109 LEU A C 1
ATOM 893 O O . LEU A 1 109 ? -2.414 -5.57 3.057 1 89.44 109 LEU A O 1
ATOM 897 N N . LYS A 1 110 ? -0.64 -4.508 2.15 1 89.25 110 LYS A N 1
ATOM 898 C CA . LYS A 1 110 ? -0.789 -3.342 3.018 1 89.25 110 LYS A CA 1
ATOM 899 C C . LYS A 1 110 ? -1.419 -2.172 2.266 1 89.25 110 LYS A C 1
ATOM 901 O O . LYS A 1 110 ? -0.928 -1.771 1.209 1 89.25 110 LYS A O 1
ATOM 906 N N . VAL A 1 111 ? -2.475 -1.716 2.801 1 90.56 111 VAL A N 1
ATOM 907 C CA . VAL A 1 111 ? -3.199 -0.624 2.158 1 90.56 111 VAL A CA 1
ATOM 908 C C . VAL A 1 111 ? -3.461 0.49 3.17 1 90.56 111 VAL A C 1
ATOM 910 O O . VAL A 1 111 ? -3.258 0.304 4.375 1 90.56 111 VAL A O 1
ATOM 913 N N . LEU A 1 112 ? -3.779 1.673 2.717 1 89.25 112 LEU A N 1
ATOM 914 C CA . LEU A 1 112 ? -4.223 2.773 3.568 1 89.25 112 LEU A CA 1
ATOM 915 C C . LEU A 1 112 ? -5.742 2.863 3.594 1 89.25 112 LEU A C 1
ATOM 917 O O . LEU A 1 112 ? -6.387 2.873 2.543 1 89.25 112 LEU A O 1
ATOM 921 N N . MET A 1 113 ? -6.281 2.848 4.816 1 90.69 113 MET A N 1
ATOM 922 C CA . MET A 1 113 ? -7.715 3.029 5.02 1 90.69 113 MET A CA 1
ATOM 923 C C . MET A 1 113 ? -8 4.352 5.727 1 90.69 113 MET A C 1
ATOM 925 O O . MET A 1 113 ? -7.219 4.789 6.57 1 90.69 113 MET A O 1
ATOM 929 N N . ARG A 1 114 ? -9.125 4.93 5.402 1 87.75 114 ARG A N 1
ATOM 930 C CA . ARG A 1 114 ? -9.531 6.172 6.055 1 87.75 114 ARG A CA 1
ATOM 931 C C . ARG A 1 114 ? -9.734 5.961 7.551 1 87.75 114 ARG A C 1
ATOM 933 O O . ARG A 1 114 ? -10.375 4.992 7.961 1 87.75 114 ARG A O 1
ATOM 940 N N . ASP A 1 115 ? -9.047 6.75 8.242 1 85.81 115 ASP A N 1
ATOM 941 C CA . ASP A 1 115 ? -9.234 6.773 9.695 1 85.81 115 ASP A CA 1
ATOM 942 C C . ASP A 1 115 ? -9.977 8.031 10.133 1 85.81 115 ASP A C 1
ATOM 944 O O . ASP A 1 115 ? -9.391 8.938 10.727 1 85.81 115 ASP A O 1
ATOM 948 N N . CYS A 1 116 ? -11.195 8.094 10.016 1 82.25 116 CYS A N 1
ATOM 949 C CA . CYS A 1 116 ? -12.008 9.289 10.211 1 82.25 116 CYS A CA 1
ATOM 950 C C . CYS A 1 116 ? -11.977 9.75 11.664 1 82.25 116 CYS A C 1
ATOM 952 O O . CYS A 1 116 ? -12.156 10.93 11.945 1 82.25 116 CYS A O 1
ATOM 954 N N . SER A 1 117 ? -11.727 8.781 12.508 1 81.31 117 SER A N 1
ATOM 955 C CA . SER A 1 117 ? -11.703 9.117 13.922 1 81.31 117 SER A CA 1
ATOM 956 C C . SER A 1 117 ? -10.508 10.008 14.266 1 81.31 117 SER A C 1
ATOM 958 O O . SER A 1 117 ? -10.516 10.703 15.281 1 81.31 117 SER A O 1
ATOM 960 N N . ASN A 1 118 ? -9.508 10.047 13.43 1 79.69 118 ASN A N 1
ATOM 961 C CA . ASN A 1 118 ? -8.289 10.781 13.734 1 79.69 118 ASN A CA 1
ATOM 962 C C . ASN A 1 118 ? -8.094 11.969 12.789 1 79.69 118 ASN A C 1
ATOM 964 O O . ASN A 1 118 ? -7.02 12.562 12.75 1 79.69 118 ASN A O 1
ATOM 968 N N . ASP A 1 119 ? -9.086 12.227 12.07 1 81.62 119 ASP A N 1
ATOM 969 C CA . ASP A 1 119 ? -8.961 13.391 11.195 1 81.62 119 ASP A CA 1
ATOM 970 C C . ASP A 1 119 ? -8.555 14.633 11.992 1 81.62 119 ASP A C 1
ATOM 972 O O . ASP A 1 119 ? -9 14.828 13.125 1 81.62 119 ASP A O 1
ATOM 976 N N . MET A 1 120 ? -7.676 15.383 11.43 1 82 120 MET A N 1
ATOM 977 C CA . MET A 1 120 ? -7.277 16.641 12.039 1 82 120 MET A CA 1
ATOM 978 C C . MET A 1 120 ? -7.977 17.828 11.367 1 82 120 MET A C 1
ATOM 980 O O . MET A 1 120 ? -8.219 17.797 10.164 1 82 120 MET A O 1
ATOM 984 N N . ARG A 1 121 ? -8.398 18.766 12.281 1 82.12 121 ARG A N 1
ATOM 985 C CA . ARG A 1 121 ? -9.102 19.922 11.75 1 82.12 121 ARG A CA 1
ATOM 986 C C . ARG A 1 121 ? -8.625 21.203 12.422 1 82.12 121 ARG A C 1
ATOM 988 O O . ARG A 1 121 ? -8.516 21.266 13.648 1 82.12 121 ARG A O 1
ATOM 995 N N . THR A 1 122 ? -8.219 22.109 11.586 1 83.69 122 THR A N 1
ATOM 996 C CA . THR A 1 122 ? -8.078 23.5 12.039 1 83.69 122 THR A CA 1
ATOM 997 C C . THR A 1 122 ? -9.297 24.328 11.648 1 83.69 122 THR A C 1
ATOM 999 O O . THR A 1 122 ? -10.234 23.797 11.039 1 83.69 122 THR A O 1
ATOM 1002 N N . HIS A 1 123 ? -9.406 25.547 12.07 1 82.88 123 HIS A N 1
ATOM 1003 C CA . HIS A 1 123 ? -10.531 26.422 11.75 1 82.88 123 HIS A CA 1
ATOM 1004 C C . HIS A 1 123 ? -10.703 26.562 10.242 1 82.88 123 HIS A C 1
ATOM 1006 O O . HIS A 1 123 ? -11.812 26.781 9.758 1 82.88 123 HIS A O 1
ATOM 1012 N N . ARG A 1 124 ? -9.562 26.391 9.469 1 84.19 124 ARG A N 1
ATOM 1013 C CA . ARG A 1 124 ? -9.586 26.672 8.039 1 84.19 124 ARG A CA 1
ATOM 1014 C C . ARG A 1 124 ? -9.43 25.406 7.219 1 84.19 124 ARG A C 1
ATOM 1016 O O . ARG A 1 124 ? -9.93 25.312 6.098 1 84.19 124 ARG A O 1
ATOM 1023 N N . HIS A 1 125 ? -8.734 24.422 7.867 1 86.19 125 HIS A N 1
ATOM 1024 C CA . HIS A 1 125 ? -8.328 23.297 7.039 1 86.19 125 HIS A CA 1
ATOM 1025 C C . HIS A 1 125 ? -8.727 21.969 7.676 1 86.19 125 HIS A C 1
ATOM 1027 O O . HIS A 1 125 ? -8.703 21.828 8.898 1 86.19 125 HIS A O 1
ATOM 1033 N N . GLU A 1 126 ? -9.148 21.078 6.754 1 83.31 126 GLU A N 1
ATOM 1034 C CA . GLU A 1 126 ? -9.344 19.703 7.16 1 83.31 126 GLU A CA 1
ATOM 1035 C C . GLU A 1 126 ? -8.258 18.797 6.582 1 83.31 126 GLU A C 1
ATOM 1037 O O . GLU A 1 126 ? -7.906 18.906 5.406 1 83.31 126 GLU A O 1
ATOM 1042 N N . ILE A 1 127 ? -7.711 18.016 7.441 1 85.06 127 ILE A N 1
ATOM 1043 C CA . ILE A 1 127 ? -6.691 17.062 7.012 1 85.06 127 ILE A CA 1
ATOM 1044 C C . ILE A 1 127 ? -7.188 15.641 7.246 1 85.06 127 ILE A C 1
ATOM 1046 O O . ILE A 1 127 ? -7.469 15.25 8.383 1 85.06 127 ILE A O 1
ATOM 1050 N N . LYS A 1 128 ? -7.328 14.922 6.211 1 82.88 128 LYS A N 1
ATOM 1051 C CA . LYS A 1 128 ? -7.758 13.523 6.297 1 82.88 128 LYS A CA 1
ATOM 1052 C C . LYS A 1 128 ? -6.617 12.625 6.758 1 82.88 128 LYS A C 1
ATOM 1054 O O . LYS A 1 128 ? -5.473 12.789 6.32 1 82.88 128 LYS A O 1
ATOM 1059 N N . VAL A 1 129 ? -6.961 11.75 7.605 1 86.69 129 VAL A N 1
ATOM 1060 C CA . VAL A 1 129 ? -5.973 10.828 8.164 1 86.69 129 VAL A CA 1
ATOM 1061 C C . VAL A 1 129 ? -6.242 9.414 7.668 1 86.69 129 VAL A C 1
ATOM 1063 O O . VAL A 1 129 ? -7.398 9.008 7.508 1 86.69 129 VAL A O 1
ATOM 1066 N N . TRP A 1 130 ? -5.219 8.789 7.395 1 86.94 130 TRP A N 1
ATOM 1067 C CA . TRP A 1 130 ? -5.254 7.414 6.906 1 86.94 130 TRP A CA 1
ATOM 1068 C C . TRP A 1 130 ? -4.43 6.496 7.805 1 86.94 130 TRP A C 1
ATOM 1070 O O . TRP A 1 130 ? -3.525 6.949 8.508 1 86.94 130 TRP A O 1
ATOM 1080 N N . LYS A 1 131 ? -4.773 5.242 7.73 1 87.5 131 LYS A N 1
ATOM 1081 C CA . LYS A 1 131 ? -4.043 4.262 8.531 1 87.5 131 LYS A CA 1
ATOM 1082 C C . LYS A 1 131 ? -3.705 3.023 7.707 1 87.5 131 LYS A C 1
ATOM 1084 O O . LYS A 1 131 ? -4.438 2.668 6.785 1 87.5 131 LYS A O 1
ATOM 1089 N N . TRP A 1 132 ? -2.678 2.414 8.117 1 87.06 132 TRP A N 1
ATOM 1090 C CA . TRP A 1 132 ? -2.264 1.181 7.453 1 87.06 132 TRP A CA 1
ATOM 1091 C C . TRP A 1 132 ? -3.129 0.007 7.898 1 87.06 132 TRP A C 1
ATOM 1093 O O . TRP A 1 132 ? -3.416 -0.146 9.086 1 87.06 132 TRP A O 1
ATOM 1103 N N . GLU A 1 133 ? -3.547 -0.75 6.918 1 87.69 133 GLU A N 1
ATOM 1104 C CA . GLU A 1 133 ? -4.285 -1.983 7.176 1 87.69 133 GLU A CA 1
ATOM 1105 C C . GLU A 1 133 ? -3.807 -3.111 6.266 1 87.69 133 GLU A C 1
ATOM 1107 O O . GLU A 1 133 ? -3.344 -2.861 5.152 1 87.69 133 GLU A O 1
ATOM 1112 N N . SER A 1 134 ? -3.832 -4.328 6.883 1 88.94 134 SER A N 1
ATOM 1113 C CA . SER A 1 134 ? -3.508 -5.52 6.102 1 88.94 134 SER A CA 1
ATOM 1114 C C . SER A 1 134 ? -4.77 -6.184 5.559 1 88.94 134 SER A C 1
ATOM 1116 O O . SER A 1 134 ? -5.734 -6.391 6.293 1 88.94 134 SER A O 1
ATOM 1118 N N . ILE A 1 135 ? -4.715 -6.43 4.281 1 90.06 135 ILE A N 1
ATOM 1119 C CA . ILE A 1 135 ? -5.832 -7.152 3.689 1 90.06 135 ILE A CA 1
ATOM 1120 C C . ILE A 1 135 ? -5.309 -8.352 2.898 1 90.06 135 ILE A C 1
ATOM 1122 O O . ILE A 1 135 ? -4.156 -8.359 2.467 1 90.06 135 ILE A O 1
ATOM 1126 N N . SER A 1 136 ? -6.133 -9.312 2.818 1 90.19 136 SER A N 1
ATOM 1127 C CA . SER A 1 136 ? -5.812 -10.477 2 1 90.19 136 SER A CA 1
ATOM 1128 C C . SER A 1 136 ? -6.461 -10.383 0.624 1 90.19 136 SER A C 1
ATOM 1130 O O . SER A 1 136 ? -7.652 -10.086 0.513 1 90.19 136 SER A O 1
ATOM 1132 N N . GLN A 1 137 ? -5.664 -10.484 -0.384 1 89.94 137 GLN A N 1
ATOM 1133 C CA . GLN A 1 137 ? -6.133 -10.43 -1.766 1 89.94 137 GLN A CA 1
ATOM 1134 C C . GLN A 1 137 ? -5.734 -11.688 -2.531 1 89.94 137 GLN A C 1
ATOM 1136 O O . GLN A 1 137 ? -4.598 -12.148 -2.432 1 89.94 137 GLN A O 1
ATOM 1141 N N . THR A 1 138 ? -6.77 -12.297 -3.211 1 91.38 138 THR A N 1
ATOM 1142 C CA . THR A 1 138 ? -6.438 -13.398 -4.098 1 91.38 138 THR A CA 1
ATOM 1143 C C . THR A 1 138 ? -5.688 -12.898 -5.328 1 91.38 138 THR A C 1
ATOM 1145 O O . THR A 1 138 ? -6.203 -12.07 -6.082 1 91.38 138 THR A O 1
ATOM 1148 N N . VAL A 1 139 ? -4.48 -13.484 -5.52 1 90 139 VAL A N 1
ATOM 1149 C CA . VAL A 1 139 ? -3.643 -12.883 -6.555 1 90 139 VAL A CA 1
ATOM 1150 C C . VAL A 1 139 ? -3.424 -13.883 -7.684 1 90 139 VAL A C 1
ATOM 1152 O O . VAL A 1 139 ? -2.986 -13.516 -8.773 1 90 139 VAL A O 1
ATOM 1155 N N . ALA A 1 140 ? -3.723 -15.156 -7.461 1 89.38 140 ALA A N 1
ATOM 1156 C CA . ALA A 1 140 ? -3.541 -16.203 -8.469 1 89.38 140 ALA A CA 1
ATOM 1157 C C . ALA A 1 140 ? -4.277 -17.469 -8.07 1 89.38 140 ALA A C 1
ATOM 1159 O O . ALA A 1 140 ? -4.812 -17.578 -6.969 1 89.38 140 ALA A O 1
ATOM 1160 N N . PHE A 1 141 ? -4.406 -18.312 -9.062 1 88.94 141 PHE A N 1
ATOM 1161 C CA . PHE A 1 141 ? -4.871 -19.672 -8.812 1 88.94 141 PHE A CA 1
ATOM 1162 C C . PHE A 1 141 ? -3.84 -20.688 -9.289 1 88.94 141 PHE A C 1
ATOM 1164 O O . PHE A 1 141 ? -3.232 -20.531 -10.344 1 88.94 141 PHE A O 1
ATOM 1171 N N . VAL A 1 142 ? -3.613 -21.625 -8.438 1 87.56 142 VAL A N 1
ATOM 1172 C CA . VAL A 1 142 ? -2.652 -22.672 -8.789 1 87.56 142 VAL A CA 1
ATOM 1173 C C . VAL A 1 142 ? -3.326 -24.047 -8.703 1 87.56 142 VAL A C 1
ATOM 1175 O O . VAL A 1 142 ? -4.266 -24.234 -7.93 1 87.56 142 VAL A O 1
ATOM 1178 N N . TYR A 1 143 ? -2.84 -24.938 -9.539 1 85.81 143 TYR A N 1
ATOM 1179 C CA . TYR A 1 143 ? -3.393 -26.297 -9.586 1 85.81 143 TYR A CA 1
ATOM 1180 C C . TYR A 1 143 ? -2.766 -27.172 -8.508 1 85.81 143 TYR A C 1
ATOM 1182 O O . TYR A 1 143 ? -1.544 -27.328 -8.461 1 85.81 143 TYR A O 1
ATOM 1190 N N . ASN A 1 144 ? -3.598 -27.688 -7.57 1 84.06 144 ASN A N 1
ATOM 1191 C CA . ASN A 1 144 ? -3.164 -28.594 -6.52 1 84.06 144 ASN A CA 1
ATOM 1192 C C . ASN A 1 144 ? -4.168 -29.719 -6.309 1 84.06 144 ASN A C 1
ATOM 1194 O O . ASN A 1 144 ? -5.09 -29.594 -5.5 1 84.06 144 ASN A O 1
ATOM 1198 N N . PRO A 1 145 ? -3.947 -30.844 -6.992 1 77.75 145 PRO A N 1
ATOM 1199 C CA . PRO A 1 145 ? -4.895 -31.953 -6.891 1 77.75 145 PRO A CA 1
ATOM 1200 C C . PRO A 1 145 ? -4.746 -32.719 -5.586 1 77.75 145 PRO A C 1
ATOM 1202 O O . PRO A 1 145 ? -5.535 -33.656 -5.316 1 77.75 145 PRO A O 1
ATOM 1205 N N . VAL A 1 146 ? -3.824 -32.344 -4.574 1 63.34 146 VAL A N 1
ATOM 1206 C CA . VAL A 1 146 ? -3.725 -33.188 -3.393 1 63.34 146 VAL A CA 1
ATOM 1207 C C . VAL A 1 146 ? -4.816 -32.812 -2.395 1 63.34 146 VAL A C 1
ATOM 1209 O O . VAL A 1 146 ? -5.164 -31.641 -2.256 1 63.34 146 VAL A O 1
ATOM 1212 N N . MET B 1 1 ? 62.25 13.234 -20.516 1 32.5 1 MET B N 1
ATOM 1213 C CA . MET B 1 1 ? 60.969 13.68 -19.969 1 32.5 1 MET B CA 1
ATOM 1214 C C . MET B 1 1 ? 60.375 12.625 -19.031 1 32.5 1 MET B C 1
ATOM 1216 O O . MET B 1 1 ? 60.125 11.484 -19.453 1 32.5 1 MET B O 1
ATOM 1220 N N . GLY B 1 2 ? 60.75 12.602 -17.609 1 39.47 2 GLY B N 1
ATOM 1221 C CA . GLY B 1 2 ? 60.781 11.711 -16.469 1 39.47 2 GLY B CA 1
ATOM 1222 C C . GLY B 1 2 ? 59.375 11.391 -15.953 1 39.47 2 GLY B C 1
ATOM 1223 O O . GLY B 1 2 ? 58.406 12.078 -16.297 1 39.47 2 GLY B O 1
ATOM 1224 N N . PRO B 1 3 ? 59.219 10.133 -15.281 1 54.5 3 PRO B N 1
ATOM 1225 C CA . PRO B 1 3 ? 58.031 9.484 -14.727 1 54.5 3 PRO B CA 1
ATOM 1226 C C . PRO B 1 3 ? 57.25 10.383 -13.758 1 54.5 3 PRO B C 1
ATOM 1228 O O . PRO B 1 3 ? 56.281 9.953 -13.164 1 54.5 3 PRO B O 1
ATOM 1231 N N . PHE B 1 4 ? 57.781 11.602 -13.469 1 51.62 4 PHE B N 1
ATOM 1232 C CA . PHE B 1 4 ? 57.125 12.422 -12.461 1 51.62 4 PHE B CA 1
ATOM 1233 C C . PHE B 1 4 ? 55.844 13.047 -13.016 1 51.62 4 PHE B C 1
ATOM 1235 O O . PHE B 1 4 ? 54.875 13.242 -12.289 1 51.62 4 PHE B O 1
ATOM 1242 N N . LYS B 1 5 ? 55.75 13.352 -14.312 1 55.44 5 LYS B N 1
ATOM 1243 C CA . LYS B 1 5 ? 54.562 14.039 -14.812 1 55.44 5 LYS B CA 1
ATOM 1244 C C . LYS B 1 5 ? 53.344 13.102 -14.867 1 55.44 5 LYS B C 1
ATOM 1246 O O . LYS B 1 5 ? 52.219 13.547 -14.852 1 55.44 5 LYS B O 1
ATOM 1251 N N . LEU B 1 6 ? 53.625 11.789 -14.969 1 51.56 6 LEU B N 1
ATOM 1252 C CA . LEU B 1 6 ? 52.438 10.922 -15.047 1 51.56 6 LEU B CA 1
ATOM 1253 C C . LEU B 1 6 ? 51.781 10.789 -13.688 1 51.56 6 LEU B C 1
ATOM 1255 O O . LEU B 1 6 ? 50.625 10.359 -13.594 1 51.56 6 LEU B O 1
ATOM 1259 N N . GLN B 1 7 ? 52.625 11.133 -12.57 1 52.06 7 GLN B N 1
ATOM 1260 C CA . GLN B 1 7 ? 52 10.969 -11.258 1 52.06 7 GLN B CA 1
ATOM 1261 C C . GLN B 1 7 ? 51.062 12.141 -10.945 1 52.06 7 GLN B C 1
ATOM 1263 O O . GLN B 1 7 ? 50.094 11.984 -10.203 1 52.06 7 GLN B O 1
ATOM 1268 N N . MET B 1 8 ? 51.375 13.352 -11.594 1 54.16 8 MET B N 1
ATOM 1269 C CA . MET B 1 8 ? 50.531 14.477 -11.25 1 54.16 8 MET B CA 1
ATOM 1270 C C . MET B 1 8 ? 49.188 14.367 -11.977 1 54.16 8 MET B C 1
ATOM 1272 O O . MET B 1 8 ? 48.188 14.906 -11.516 1 54.16 8 MET B O 1
ATOM 1276 N N . LEU B 1 9 ? 49.25 13.711 -13.188 1 58.78 9 LEU B N 1
ATOM 1277 C CA . LEU B 1 9 ? 47.969 13.625 -13.891 1 58.78 9 LEU B CA 1
ATOM 1278 C C . LEU B 1 9 ? 47.031 12.602 -13.227 1 58.78 9 LEU B C 1
ATOM 1280 O O . LEU B 1 9 ? 45.812 12.797 -13.172 1 58.78 9 LEU B O 1
ATOM 1284 N N . TRP B 1 10 ? 47.656 11.531 -12.578 1 54.12 10 TRP B N 1
ATOM 1285 C CA . TRP B 1 10 ? 46.781 10.555 -11.969 1 54.12 10 TRP B CA 1
ATOM 1286 C C . TRP B 1 10 ? 46.156 11.109 -10.68 1 54.12 10 TRP B C 1
ATOM 1288 O O . TRP B 1 10 ? 45 10.797 -10.352 1 54.12 10 TRP B O 1
ATOM 1298 N N . LYS B 1 11 ? 46.875 12.031 -9.93 1 55.28 11 LYS B N 1
ATOM 1299 C CA . LYS B 1 11 ? 46.281 12.625 -8.734 1 55.28 11 LYS B CA 1
ATOM 1300 C C . LYS B 1 11 ? 45.188 13.617 -9.109 1 55.28 11 LYS B C 1
ATOM 1302 O O . LYS B 1 11 ? 44.156 13.719 -8.422 1 55.28 11 LYS B O 1
ATOM 1307 N N . VAL B 1 12 ? 45.312 14.219 -10.312 1 57.12 12 VAL B N 1
ATOM 1308 C CA . VAL B 1 12 ? 44.281 15.156 -10.688 1 57.12 12 VAL B CA 1
ATOM 1309 C C . VAL B 1 12 ? 43.031 14.375 -11.125 1 57.12 12 VAL B C 1
ATOM 1311 O O . VAL B 1 12 ? 41.906 14.781 -10.836 1 57.12 12 VAL B O 1
ATOM 1314 N N . LEU B 1 13 ? 43.219 13.148 -11.727 1 56.31 13 LEU B N 1
ATOM 1315 C CA . LEU B 1 13 ? 42.031 12.383 -12.109 1 56.31 13 LEU B CA 1
ATOM 1316 C C . LEU B 1 13 ? 41.375 11.758 -10.891 1 56.31 13 LEU B C 1
ATOM 1318 O O . LEU B 1 13 ? 40.156 11.695 -10.812 1 56.31 13 LEU B O 1
ATOM 1322 N N . VAL B 1 14 ? 42.156 11.328 -9.836 1 52.75 14 VAL B N 1
ATOM 1323 C CA . VAL B 1 14 ? 41.531 10.758 -8.648 1 52.75 14 VAL B CA 1
ATOM 1324 C C . VAL B 1 14 ? 40.812 11.852 -7.852 1 52.75 14 VAL B C 1
ATOM 1326 O O . VAL B 1 14 ? 39.75 11.633 -7.309 1 52.75 14 VAL B O 1
ATOM 1329 N N . ILE B 1 15 ? 41.344 13.117 -7.809 1 51.12 15 ILE B N 1
ATOM 1330 C CA . ILE B 1 15 ? 40.656 14.18 -7.086 1 51.12 15 ILE B CA 1
ATOM 1331 C C . ILE B 1 15 ? 39.406 14.57 -7.828 1 51.12 15 ILE B C 1
ATOM 1333 O O . ILE B 1 15 ? 38.344 14.82 -7.211 1 51.12 15 ILE B O 1
ATOM 1337 N N . PHE B 1 16 ? 39.344 14.492 -9.219 1 51.97 16 PHE B N 1
ATOM 1338 C CA . PHE B 1 16 ? 38.094 14.812 -9.914 1 51.97 16 PHE B CA 1
ATOM 1339 C C . PHE B 1 16 ? 37.062 13.711 -9.711 1 51.97 16 PHE B C 1
ATOM 1341 O O . PHE B 1 16 ? 35.875 13.992 -9.594 1 51.97 16 PHE B O 1
ATOM 1348 N N . HIS B 1 17 ? 37.5 12.383 -9.672 1 49 17 HIS B N 1
ATOM 1349 C CA . HIS B 1 17 ? 36.531 11.336 -9.445 1 49 17 HIS B CA 1
ATOM 1350 C C . HIS B 1 17 ? 36 11.391 -8.016 1 49 17 HIS B C 1
ATOM 1352 O O . HIS B 1 17 ? 34.812 11.117 -7.781 1 49 17 HIS B O 1
ATOM 1358 N N . VAL B 1 18 ? 36.781 11.648 -6.969 1 45.28 18 VAL B N 1
ATOM 1359 C CA . VAL B 1 18 ? 36.219 11.742 -5.617 1 45.28 18 VAL B CA 1
ATOM 1360 C C . VAL B 1 18 ? 35.281 12.93 -5.523 1 45.28 18 VAL B C 1
ATOM 1362 O O . VAL B 1 18 ? 34.281 12.891 -4.789 1 45.28 18 VAL B O 1
ATOM 1365 N N . MET B 1 19 ? 35.562 14.031 -6.25 1 42.12 19 MET B N 1
ATOM 1366 C CA . MET B 1 19 ? 34.625 15.141 -6.172 1 42.12 19 MET B CA 1
ATOM 1367 C C . MET B 1 19 ? 33.312 14.781 -6.859 1 42.12 19 MET B C 1
ATOM 1369 O O . MET B 1 19 ? 32.281 15.414 -6.617 1 42.12 19 MET B O 1
ATOM 1373 N N . TRP B 1 20 ? 33.406 13.93 -7.945 1 41.78 20 TRP B N 1
ATOM 1374 C CA . TRP B 1 20 ? 32.125 13.602 -8.562 1 41.78 20 TRP B CA 1
ATOM 1375 C C . TRP B 1 20 ? 31.25 12.758 -7.621 1 41.78 20 TRP B C 1
ATOM 1377 O O . TRP B 1 20 ? 30.078 12.5 -7.902 1 41.78 20 TRP B O 1
ATOM 1387 N N . ILE B 1 21 ? 31.844 11.898 -6.77 1 35.91 21 ILE B N 1
ATOM 1388 C CA . ILE B 1 21 ? 30.938 11.117 -5.922 1 35.91 21 ILE B CA 1
ATOM 1389 C C . ILE B 1 21 ? 30.062 12.062 -5.105 1 35.91 21 ILE B C 1
ATOM 1391 O O . ILE B 1 21 ? 28.891 11.766 -4.859 1 35.91 21 ILE B O 1
ATOM 1395 N N . CYS B 1 22 ? 30.672 13.031 -4.402 1 34.12 22 CYS B N 1
ATOM 1396 C CA . CYS B 1 22 ? 30.016 13.594 -3.223 1 34.12 22 CYS B CA 1
ATOM 1397 C C . CYS B 1 22 ? 28.734 14.312 -3.602 1 34.12 22 CYS B C 1
ATOM 1399 O O . CYS B 1 22 ? 27.938 14.664 -2.732 1 34.12 22 CYS B O 1
ATOM 1401 N N . GLN B 1 23 ? 28.75 15.219 -4.602 1 31.06 23 GLN B N 1
ATOM 1402 C CA . GLN B 1 23 ? 27.797 16.297 -4.383 1 31.06 23 GLN B CA 1
ATOM 1403 C C . GLN B 1 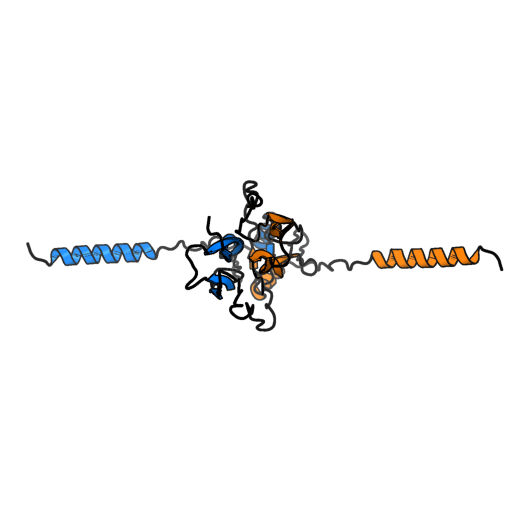23 ? 26.359 15.789 -4.488 1 31.06 23 GLN B C 1
ATOM 1405 O O . GLN B 1 23 ? 25.781 15.742 -5.578 1 31.06 23 GLN B O 1
ATOM 1410 N N . SER B 1 24 ? 26.016 14.625 -4.102 1 35.91 24 SER B N 1
ATOM 1411 C CA . SER B 1 24 ? 24.578 14.445 -3.961 1 35.91 24 SER B CA 1
ATOM 1412 C C . SER B 1 24 ? 23.906 15.695 -3.393 1 35.91 24 SER B C 1
ATOM 1414 O O . SER B 1 24 ? 24.453 16.328 -2.49 1 35.91 24 SER B O 1
ATOM 1416 N N . ALA B 1 25 ? 23.156 16.469 -4.227 1 37.5 25 ALA B N 1
ATOM 1417 C CA . ALA B 1 25 ? 22.359 17.656 -3.943 1 37.5 25 ALA B CA 1
ATOM 1418 C C . ALA B 1 25 ? 21.719 17.562 -2.561 1 37.5 25 ALA B C 1
ATOM 1420 O O . ALA B 1 25 ? 21.203 16.5 -2.174 1 37.5 25 ALA B O 1
ATOM 1421 N N . PRO B 1 26 ? 22.203 18.312 -1.507 1 37.88 26 PRO B N 1
ATOM 1422 C CA . PRO B 1 26 ? 21.406 18.531 -0.303 1 37.88 26 PRO B CA 1
ATOM 1423 C C . PRO B 1 26 ? 19.906 18.641 -0.606 1 37.88 26 PRO B C 1
ATOM 1425 O O . PRO B 1 26 ? 19.531 19.156 -1.655 1 37.88 26 PRO B O 1
ATOM 1428 N N . CYS B 1 27 ? 19.125 17.531 -0.41 1 45.94 27 CYS B N 1
ATOM 1429 C CA . CYS B 1 27 ? 17.688 17.797 -0.349 1 45.94 27 CYS B CA 1
ATOM 1430 C C . CYS B 1 27 ? 17.422 19.219 0.14 1 45.94 27 CYS B C 1
ATOM 1432 O O . CYS B 1 27 ? 17.859 19.594 1.224 1 45.94 27 CYS B O 1
ATOM 1434 N N . GLY B 1 28 ? 17.703 20.328 -0.634 1 47.59 28 GLY B N 1
ATOM 1435 C CA . GLY B 1 28 ? 17.344 21.703 -0.371 1 47.59 28 GLY B CA 1
ATOM 1436 C C . GLY B 1 28 ? 16.094 21.859 0.48 1 47.59 28 GLY B C 1
ATOM 1437 O O . GLY B 1 28 ? 14.984 21.812 -0.034 1 47.59 28 GLY B O 1
ATOM 1438 N N . ARG B 1 29 ? 16.156 21.391 1.674 1 54.41 29 ARG B N 1
ATOM 1439 C CA . ARG B 1 29 ? 15.086 21.5 2.654 1 54.41 29 ARG B CA 1
ATOM 1440 C C . ARG B 1 29 ? 14.773 22.953 2.973 1 54.41 29 ARG B C 1
ATOM 1442 O O . ARG B 1 29 ? 15.664 23.719 3.344 1 54.41 29 ARG B O 1
ATOM 1449 N N . THR B 1 30 ? 13.789 23.672 2.23 1 63.88 30 THR B N 1
ATOM 1450 C CA . THR B 1 30 ? 13.359 25.016 2.607 1 63.88 30 THR B CA 1
ATOM 1451 C C . THR B 1 30 ? 12.586 24.984 3.922 1 63.88 30 THR B C 1
ATOM 1453 O O . THR B 1 30 ? 11.789 24.078 4.16 1 63.88 30 THR B O 1
ATOM 1456 N N . LEU B 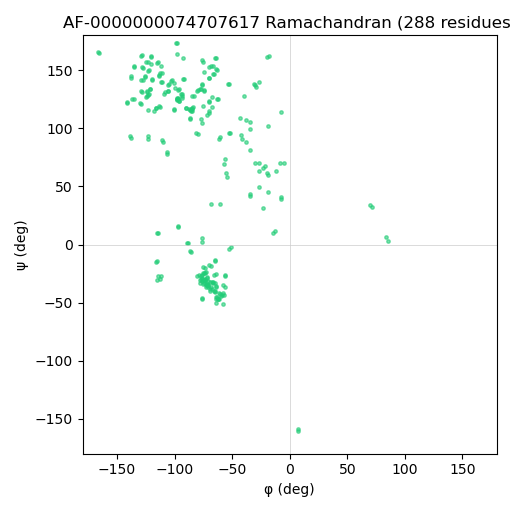1 31 ? 13.055 25.812 4.832 1 76.12 31 LEU B N 1
ATOM 1457 C CA . LEU B 1 31 ? 12.367 25.984 6.105 1 76.12 31 LEU B CA 1
ATOM 1458 C C . LEU B 1 31 ? 11.016 26.656 5.91 1 76.12 31 LEU B C 1
ATOM 1460 O O . LEU B 1 31 ? 10.922 27.672 5.223 1 76.12 31 LEU B O 1
ATOM 1464 N N . THR B 1 32 ? 9.891 26.016 6.25 1 84.5 32 THR B N 1
ATOM 1465 C CA . THR B 1 32 ? 8.539 26.547 6.184 1 84.5 32 THR B CA 1
ATOM 1466 C C . THR B 1 32 ? 7.961 26.734 7.586 1 84.5 32 THR B C 1
ATOM 1468 O O . THR B 1 32 ? 8.5 26.203 8.555 1 84.5 32 THR B O 1
ATOM 1471 N N . THR B 1 33 ? 6.961 27.719 7.738 1 87.88 33 THR B N 1
ATOM 1472 C CA . THR B 1 33 ? 6.242 27.875 9 1 87.88 33 THR B CA 1
ATOM 1473 C C . THR B 1 33 ? 5.207 26.766 9.172 1 87.88 33 THR B C 1
ATOM 1475 O O . THR B 1 33 ? 4.75 26.172 8.188 1 87.88 33 THR B O 1
ATOM 1478 N N . PRO B 1 34 ? 4.848 26.531 10.453 1 88.31 34 PRO B N 1
ATOM 1479 C CA . PRO B 1 34 ? 3.812 25.516 10.672 1 88.31 34 PRO B CA 1
ATOM 1480 C C . PRO B 1 34 ? 2.514 25.828 9.93 1 88.31 34 PRO B C 1
ATOM 1482 O O . PRO B 1 34 ? 1.885 24.922 9.375 1 88.31 34 PRO B O 1
ATOM 1485 N N . ARG B 1 35 ? 2.113 27.109 9.992 1 89.06 35 ARG B N 1
ATOM 1486 C CA . ARG B 1 35 ? 0.897 27.469 9.273 1 89.06 35 ARG B CA 1
ATOM 1487 C C . ARG B 1 35 ? 1.021 27.156 7.785 1 89.06 35 ARG B C 1
ATOM 1489 O O . ARG B 1 35 ? 0.097 26.594 7.188 1 89.06 35 ARG B O 1
ATOM 1496 N N . GLN B 1 36 ? 2.047 27.438 7.18 1 87.69 36 GLN B N 1
ATOM 1497 C CA . GLN B 1 36 ? 2.271 27.156 5.766 1 87.69 36 GLN B CA 1
ATOM 1498 C C . GLN B 1 36 ? 2.275 25.656 5.5 1 87.69 36 GLN B C 1
ATOM 1500 O O . GLN B 1 36 ? 1.782 25.203 4.465 1 87.69 36 GLN B O 1
ATOM 1505 N N . VAL B 1 37 ? 2.824 24.938 6.445 1 87.38 37 VAL B N 1
ATOM 1506 C CA . VAL B 1 37 ? 2.842 23.5 6.312 1 87.38 37 VAL B CA 1
ATOM 1507 C C . VAL B 1 37 ? 1.411 22.969 6.25 1 87.38 37 VAL B C 1
ATOM 1509 O O . VAL B 1 37 ? 1.062 22.203 5.344 1 87.38 37 VAL B O 1
ATOM 1512 N N . VAL B 1 38 ? 0.599 23.422 7.129 1 88.88 38 VAL B N 1
ATOM 1513 C CA . VAL B 1 38 ? -0.779 22.953 7.207 1 88.88 38 VAL B CA 1
ATOM 1514 C C . VAL B 1 38 ? -1.537 23.359 5.945 1 88.88 38 VAL B C 1
ATOM 1516 O O . VAL B 1 38 ? -2.314 22.578 5.395 1 88.88 38 VAL B O 1
ATOM 1519 N N . GLU B 1 39 ? -1.283 24.547 5.48 1 87.38 39 GLU B N 1
ATOM 1520 C CA . GLU B 1 39 ? -1.92 25.031 4.262 1 87.38 39 GLU B CA 1
ATOM 1521 C C . GLU B 1 39 ? -1.506 24.203 3.053 1 87.38 39 GLU B C 1
ATOM 1523 O O . GLU B 1 39 ? -2.354 23.781 2.262 1 87.38 39 GLU B O 1
ATOM 1528 N N . GLU B 1 40 ? -0.273 23.984 2.965 1 83 40 GLU B N 1
ATOM 1529 C CA . GLU B 1 40 ? 0.214 23.188 1.843 1 83 40 GLU B CA 1
ATOM 1530 C C . GLU B 1 40 ? -0.347 21.766 1.891 1 83 40 GLU B C 1
ATOM 1532 O O . GLU B 1 40 ? -0.8 21.25 0.874 1 83 40 GLU B O 1
ATOM 1537 N N . VAL B 1 41 ? -0.322 21.141 3.064 1 83.44 41 VAL B N 1
ATOM 1538 C CA . VAL B 1 41 ? -0.804 19.781 3.244 1 83.44 41 VAL B CA 1
ATOM 1539 C C . VAL B 1 41 ? -2.285 19.703 2.879 1 83.44 41 VAL B C 1
ATOM 1541 O O . VAL B 1 41 ? -2.707 18.797 2.16 1 83.44 41 VAL B O 1
ATOM 1544 N N . SER B 1 42 ? -3.064 20.609 3.248 1 84.62 42 SER B N 1
ATOM 1545 C CA . SER B 1 42 ? -4.504 20.594 3.008 1 84.62 42 SER B CA 1
ATOM 1546 C C . SER B 1 42 ? -4.824 20.938 1.559 1 84.62 42 SER B C 1
ATOM 1548 O O . SER B 1 42 ? -5.633 20.266 0.919 1 84.62 42 SER B O 1
ATOM 1550 N N . GLU B 1 43 ? -4.25 21.953 1.02 1 81.81 43 GLU B N 1
ATOM 1551 C CA . GLU B 1 43 ? -4.582 22.469 -0.307 1 81.81 43 GLU B CA 1
ATOM 1552 C C . GLU B 1 43 ? -4.074 21.531 -1.402 1 81.81 43 GLU B C 1
ATOM 1554 O O . GLU B 1 43 ? -4.723 21.359 -2.438 1 81.81 43 GLU B O 1
ATOM 1559 N N . GLN B 1 44 ? -2.953 20.938 -1.154 1 77.25 44 GLN B N 1
ATOM 1560 C CA . GLN B 1 44 ? -2.381 20.062 -2.174 1 77.25 44 GLN B CA 1
ATOM 1561 C C . GLN B 1 44 ? -2.889 18.625 -2.021 1 77.25 44 GLN B C 1
ATOM 1563 O O . GLN B 1 44 ? -2.527 17.75 -2.807 1 77.25 44 GLN B O 1
ATOM 1568 N N . GLY B 1 45 ? -3.771 18.422 -1.018 1 78.88 45 GLY B N 1
ATOM 1569 C CA . GLY B 1 45 ? -4.43 17.141 -0.87 1 78.88 45 GLY B CA 1
ATOM 1570 C C . GLY B 1 45 ? -3.498 16.047 -0.382 1 78.88 45 GLY B C 1
ATOM 1571 O O . GLY B 1 45 ? -3.619 14.891 -0.795 1 78.88 45 GLY B O 1
ATOM 1572 N N . TRP B 1 46 ? -2.496 16.469 0.465 1 82.62 46 TRP B N 1
ATOM 1573 C CA . TRP B 1 46 ? -1.611 15.477 1.059 1 82.62 46 TRP B CA 1
ATOM 1574 C C . TRP B 1 46 ? -2.377 14.562 2.016 1 82.62 46 TRP B C 1
ATOM 1576 O O . TRP B 1 46 ? -3.309 15.008 2.691 1 82.62 46 TRP B O 1
ATOM 1586 N N . MET B 1 47 ? -1.92 13.344 2.039 1 84.81 47 MET B N 1
ATOM 1587 C CA . MET B 1 47 ? -2.469 12.383 2.99 1 84.81 47 MET B CA 1
ATOM 1588 C C . MET B 1 47 ? -1.597 12.289 4.238 1 84.81 47 MET B C 1
ATOM 1590 O O . MET B 1 47 ? -0.368 12.273 4.141 1 84.81 47 MET B O 1
ATOM 1594 N N . LEU B 1 48 ? -2.246 12.336 5.289 1 87.88 48 LEU B N 1
ATOM 1595 C CA . LEU B 1 48 ? -1.548 12.055 6.539 1 87.88 48 LEU B CA 1
ATOM 1596 C C . LEU B 1 48 ? -1.765 10.609 6.969 1 87.88 48 LEU B C 1
ATOM 1598 O O . LEU B 1 48 ? -2.904 10.148 7.07 1 87.88 48 LEU B O 1
ATOM 1602 N N . VAL B 1 49 ? -0.721 9.914 7.16 1 87.81 49 VAL B N 1
ATOM 1603 C CA . VAL B 1 49 ? -0.796 8.484 7.469 1 87.81 49 VAL B CA 1
ATOM 1604 C C . VAL B 1 49 ? -0.203 8.219 8.852 1 87.81 49 VAL B C 1
ATOM 1606 O O . VAL B 1 49 ? 0.915 8.648 9.148 1 87.81 49 VAL B O 1
ATOM 1609 N N . LYS B 1 50 ? -1.065 7.801 9.656 1 76.38 50 LYS B N 1
ATOM 1610 C CA . LYS B 1 50 ? -0.614 7.457 11 1 76.38 50 LYS B CA 1
ATOM 1611 C C . LYS B 1 50 ? 0.25 6.199 10.992 1 76.38 50 LYS B C 1
ATOM 1613 O O . LYS B 1 50 ? -0.141 5.176 10.422 1 76.38 50 LYS B O 1
ATOM 1618 N N . PRO B 1 51 ? 1.461 6.543 11.367 1 59.94 51 PRO B N 1
ATOM 1619 C CA . PRO B 1 51 ? 2.24 5.305 11.398 1 59.94 51 PRO B CA 1
ATOM 1620 C C . PRO B 1 51 ? 1.622 4.246 12.312 1 59.94 51 PRO B C 1
ATOM 1622 O O . PRO B 1 51 ? 1.046 4.578 13.352 1 59.94 51 PRO B O 1
ATOM 1625 N N . SER B 1 52 ? 0.602 3.625 11.984 1 54 52 SER B N 1
ATOM 1626 C CA . SER B 1 52 ? 0.188 2.535 12.859 1 54 52 SER B CA 1
ATOM 1627 C C . SER B 1 52 ? 1.239 2.258 13.93 1 54 52 SER B C 1
ATOM 1629 O O . SER B 1 52 ? 2.422 2.541 13.734 1 54 52 SER B O 1
ATOM 1631 N N . SER B 1 53 ? 0.924 2.506 15.375 1 44.69 53 SER B N 1
ATOM 1632 C CA . SER B 1 53 ? 1.521 1.506 16.25 1 44.69 53 SER B CA 1
ATOM 1633 C C . SER B 1 53 ? 1.896 0.244 15.484 1 44.69 53 SER B C 1
ATOM 1635 O O . SER B 1 53 ? 1.025 -0.553 15.133 1 44.69 53 SER B O 1
ATOM 1637 N N . LEU B 1 54 ? 2.479 0.242 14.398 1 43.66 54 LEU B N 1
ATOM 1638 C CA . LEU B 1 54 ? 2.93 -1.138 14.258 1 43.66 54 LEU B CA 1
ATOM 1639 C C . LEU B 1 54 ? 3.039 -1.813 15.617 1 43.66 54 LEU B C 1
ATOM 1641 O O . LEU B 1 54 ? 3.92 -1.479 16.422 1 43.66 54 LEU B O 1
ATOM 1645 N N . GLY B 1 55 ? 2.209 -1.506 16.719 1 40.19 55 GLY B N 1
ATOM 1646 C CA . GLY B 1 55 ? 2.275 -2.342 17.906 1 40.19 55 GLY B CA 1
ATOM 1647 C C . GLY B 1 55 ? 3.396 -3.363 17.859 1 40.19 55 GLY B C 1
ATOM 1648 O O . GLY B 1 55 ? 4.121 -3.449 16.859 1 40.19 55 GLY B O 1
ATOM 1649 N N . ARG B 1 56 ? 3.143 -4.617 18.953 1 38.88 56 ARG B N 1
ATOM 1650 C CA . ARG B 1 56 ? 4.023 -5.781 18.938 1 38.88 56 ARG B CA 1
ATOM 1651 C C . ARG B 1 56 ? 4.539 -6.051 17.516 1 38.88 56 ARG B C 1
ATOM 1653 O O . ARG B 1 56 ? 3.947 -5.594 16.547 1 38.88 56 ARG B O 1
ATOM 1660 N N . LYS B 1 57 ? 5.754 -6.363 17.453 1 38.16 57 LYS B N 1
ATOM 1661 C CA . LYS B 1 57 ? 6.52 -7.141 16.484 1 38.16 57 LYS B CA 1
ATOM 1662 C C . LYS B 1 57 ? 5.594 -7.898 15.531 1 38.16 57 LYS B C 1
ATOM 1664 O O . LYS B 1 57 ? 5.5 -9.125 15.594 1 38.16 57 LYS B O 1
ATOM 1669 N N . LYS B 1 58 ? 4.336 -7.52 15.609 1 39.19 58 LYS B N 1
ATOM 1670 C CA . LYS B 1 58 ? 3.766 -8.602 14.812 1 39.19 58 LYS B CA 1
ATOM 1671 C C . LYS B 1 58 ? 4.43 -8.68 13.438 1 39.19 58 LYS B C 1
ATOM 1673 O O . LYS B 1 58 ? 4.27 -7.777 12.617 1 39.19 58 LYS B O 1
ATOM 1678 N N . ARG B 1 59 ? 5.609 -8.906 13.57 1 36.81 59 ARG B N 1
ATOM 1679 C CA . ARG B 1 59 ? 6.375 -9.398 12.43 1 36.81 59 ARG B CA 1
ATOM 1680 C C . ARG B 1 59 ? 5.457 -9.742 11.258 1 36.81 59 ARG B C 1
ATOM 1682 O O . ARG B 1 59 ? 4.504 -10.508 11.414 1 36.81 59 ARG B O 1
ATOM 1689 N N . PHE B 1 60 ? 4.871 -8.617 10.648 1 39.97 60 PHE B N 1
ATOM 1690 C CA . PHE B 1 60 ? 4.426 -9.133 9.359 1 39.97 60 PHE B CA 1
ATOM 1691 C C . PHE B 1 60 ? 4.93 -10.555 9.148 1 39.97 60 PHE B C 1
ATOM 1693 O O . PHE B 1 60 ? 6.066 -10.758 8.711 1 39.97 60 PHE B O 1
ATOM 1700 N N . ALA B 1 61 ? 4.762 -11.07 10.305 1 38.62 61 ALA B N 1
ATOM 1701 C CA . ALA B 1 61 ? 5.164 -12.453 10.062 1 38.62 61 ALA B CA 1
ATOM 1702 C C . ALA B 1 61 ? 4.773 -12.898 8.656 1 38.62 61 ALA B C 1
ATOM 1704 O O . ALA B 1 61 ? 3.592 -13.094 8.367 1 38.62 61 ALA B O 1
ATOM 1705 N N . PHE B 1 62 ? 5.043 -11.961 7.711 1 41.94 62 PHE B N 1
ATOM 1706 C CA . PHE B 1 62 ? 4.98 -12.875 6.578 1 41.94 62 PHE B CA 1
ATOM 1707 C C . PHE B 1 62 ? 5.207 -14.312 7.031 1 41.94 62 PHE B C 1
ATOM 1709 O O . PHE B 1 62 ? 6.254 -14.633 7.602 1 41.94 62 PHE B O 1
ATOM 1716 N N . GLY B 1 63 ? 4.227 -14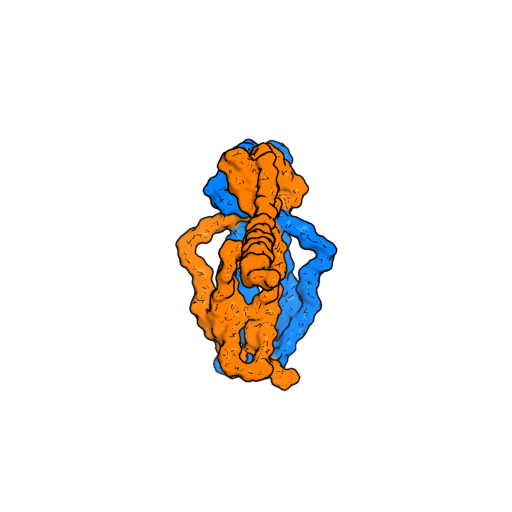.664 7.738 1 39.44 63 GLY B N 1
ATOM 1717 C CA . GLY B 1 63 ? 4.484 -16.047 8.125 1 39.44 63 GLY B CA 1
ATOM 1718 C C . GLY B 1 63 ? 5.484 -16.734 7.223 1 39.44 63 GLY B C 1
ATOM 1719 O O . GLY B 1 63 ? 5.855 -16.203 6.172 1 39.44 63 GLY B O 1
ATOM 1720 N N . PRO B 1 64 ? 5.969 -17.781 7.824 1 37.28 64 PRO B N 1
ATOM 1721 C CA . PRO B 1 64 ? 6.902 -18.656 7.121 1 37.28 64 PRO B CA 1
ATOM 1722 C C . PRO B 1 64 ? 6.676 -18.672 5.613 1 37.28 64 PRO B C 1
ATOM 1724 O O . PRO B 1 64 ? 5.574 -18.375 5.145 1 37.28 64 PRO B O 1
ATOM 1727 N N . ALA B 1 65 ? 7.812 -18.578 4.953 1 45.94 65 ALA B N 1
ATOM 1728 C CA . ALA B 1 65 ? 7.828 -19.094 3.586 1 45.94 65 ALA B CA 1
ATOM 1729 C C . ALA B 1 65 ? 6.664 -20.047 3.346 1 45.94 65 ALA B C 1
ATOM 1731 O O . ALA B 1 65 ? 6.578 -21.109 3.977 1 45.94 65 ALA B O 1
ATOM 1732 N N . GLN B 1 66 ? 5.527 -19.484 3.521 1 48.22 66 GLN B N 1
ATOM 1733 C CA . GLN B 1 66 ? 4.559 -20.531 3.205 1 48.22 66 GLN B CA 1
ATOM 1734 C C . GLN B 1 66 ? 4.84 -21.156 1.836 1 48.22 66 GLN B C 1
ATOM 1736 O O . GLN B 1 66 ? 5.039 -20.422 0.856 1 48.22 66 GLN B O 1
ATOM 1741 N N . ILE B 1 67 ? 5.555 -22.25 1.997 1 51.69 67 ILE B N 1
ATOM 1742 C CA . ILE B 1 67 ? 5.625 -23.094 0.81 1 51.69 67 ILE B CA 1
ATOM 1743 C C . ILE B 1 67 ? 4.254 -23.156 0.138 1 51.69 67 ILE B C 1
ATOM 1745 O O . ILE B 1 67 ? 3.258 -23.5 0.773 1 51.69 67 ILE B O 1
ATOM 1749 N N . ARG B 1 68 ? 4.062 -22.219 -0.778 1 58.34 68 ARG B N 1
ATOM 1750 C CA . ARG B 1 68 ? 2.846 -22.516 -1.53 1 58.34 68 ARG B CA 1
ATOM 1751 C C . ARG B 1 68 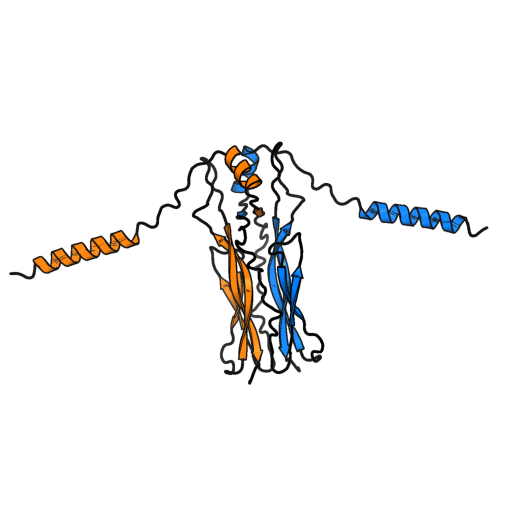? 3.096 -23.578 -2.596 1 58.34 68 ARG B C 1
ATOM 1753 O O . ARG B 1 68 ? 3.896 -23.359 -3.51 1 58.34 68 ARG B O 1
ATOM 1760 N N . LYS B 1 69 ? 2.779 -24.812 -2.129 1 59.28 69 LYS B N 1
ATOM 1761 C CA . LYS B 1 69 ? 2.984 -26.016 -2.938 1 59.28 69 LYS B CA 1
ATOM 1762 C C . LYS B 1 69 ? 1.907 -26.141 -4.012 1 59.28 69 LYS B C 1
ATOM 1764 O O . LYS B 1 69 ? 0.729 -25.891 -3.748 1 59.28 69 LYS B O 1
ATOM 1769 N N . SER B 1 70 ? 2.418 -25.812 -5.234 1 64.5 70 SER B N 1
ATOM 1770 C CA . SER B 1 70 ? 1.591 -26.328 -6.316 1 64.5 70 SER B CA 1
ATOM 1771 C C . SER B 1 70 ? 2.074 -27.703 -6.777 1 64.5 70 SER B C 1
ATOM 1773 O O . SER B 1 70 ? 3.145 -28.156 -6.367 1 64.5 70 SER B O 1
ATOM 1775 N N . HIS B 1 71 ? 1.238 -28.359 -7.398 1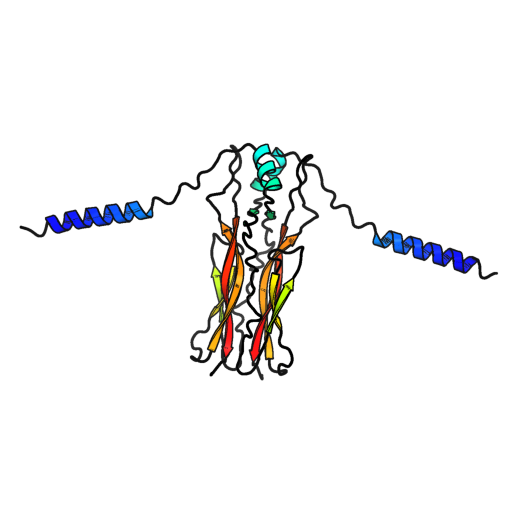 71.81 71 HIS B N 1
ATOM 1776 C CA . HIS B 1 71 ? 1.606 -29.688 -7.859 1 71.81 71 HIS B CA 1
ATOM 1777 C C . HIS B 1 71 ? 2.857 -29.641 -8.727 1 71.81 71 HIS B C 1
ATOM 1779 O O . HIS B 1 71 ? 3.742 -30.5 -8.594 1 71.81 71 HIS B O 1
ATOM 1785 N N . TYR B 1 72 ? 3.023 -28.609 -9.531 1 81.44 72 TYR B N 1
ATOM 1786 C CA . TYR B 1 72 ? 4.098 -28.625 -10.516 1 81.44 72 TYR B CA 1
ATOM 1787 C C . TYR B 1 72 ? 5.156 -27.578 -10.188 1 81.44 72 TYR B C 1
ATOM 1789 O O . TYR B 1 72 ? 6.324 -27.734 -10.539 1 81.44 72 TYR B O 1
ATOM 1797 N N . CYS B 1 73 ? 4.746 -26.484 -9.555 1 87.25 73 CYS B N 1
ATOM 1798 C CA . CYS B 1 73 ? 5.664 -25.391 -9.281 1 87.25 73 CYS B CA 1
ATOM 1799 C C . CYS B 1 73 ? 5.707 -25.078 -7.785 1 87.25 73 CYS B C 1
ATOM 1801 O O . CYS B 1 73 ? 4.906 -24.297 -7.285 1 87.25 73 CYS B O 1
ATOM 1803 N N . ASN B 1 74 ? 6.613 -25.734 -7.109 1 85.62 74 ASN B N 1
ATOM 1804 C CA . ASN B 1 74 ? 6.781 -25.438 -5.688 1 85.62 74 ASN B CA 1
ATOM 1805 C C . ASN B 1 74 ? 7.711 -24.25 -5.461 1 85.62 74 ASN B C 1
ATOM 1807 O O . ASN B 1 74 ? 8.859 -24.266 -5.898 1 85.62 74 ASN B O 1
ATOM 1811 N N . TRP B 1 75 ? 7.09 -23.203 -4.875 1 88.06 75 TRP B N 1
ATOM 1812 C CA . TRP B 1 75 ? 7.914 -22.016 -4.633 1 88.06 75 TRP B CA 1
ATOM 1813 C C . TRP B 1 75 ? 7.957 -21.688 -3.148 1 88.06 75 TRP B C 1
ATOM 1815 O O . TRP B 1 75 ? 7.184 -22.234 -2.357 1 88.06 75 TRP B O 1
ATOM 1825 N N . THR B 1 76 ? 8.898 -20.938 -2.803 1 86.38 76 THR B N 1
ATOM 1826 C CA . THR B 1 76 ? 9.023 -20.422 -1.445 1 86.38 76 THR B CA 1
ATOM 1827 C C . THR B 1 76 ? 8.836 -18.906 -1.426 1 86.38 76 THR B C 1
ATOM 1829 O O . THR B 1 76 ? 9.055 -18.234 -2.436 1 86.38 76 THR B O 1
ATOM 1832 N N . THR B 1 77 ? 8.258 -18.484 -0.346 1 86.81 77 THR B N 1
ATOM 1833 C CA . THR B 1 77 ? 8.125 -17.047 -0.175 1 86.81 77 THR B CA 1
ATOM 1834 C C . THR B 1 77 ? 9.297 -16.484 0.624 1 86.81 77 THR B C 1
ATOM 1836 O O . THR B 1 77 ? 9.617 -16.984 1.701 1 86.81 77 THR B O 1
ATOM 1839 N N . GLU B 1 78 ? 9.891 -15.523 0.084 1 87.81 78 GLU B N 1
ATOM 1840 C CA . GLU B 1 78 ? 10.969 -14.812 0.761 1 87.81 78 GLU B CA 1
ATOM 1841 C C . GLU B 1 78 ? 10.586 -13.359 1.034 1 87.81 78 GLU B C 1
ATOM 1843 O O . GLU B 1 78 ? 9.742 -12.789 0.337 1 87.81 78 GLU B O 1
ATOM 1848 N N . ILE B 1 79 ? 11.266 -12.789 2.061 1 89.19 79 ILE B N 1
ATOM 1849 C CA . ILE B 1 79 ? 10.977 -11.406 2.406 1 89.19 79 ILE B CA 1
ATOM 1850 C C . ILE B 1 79 ? 11.891 -10.469 1.618 1 89.19 79 ILE B C 1
ATOM 1852 O O . ILE B 1 79 ? 13.109 -10.625 1.641 1 89.19 79 ILE B O 1
ATOM 1856 N N . ASP B 1 80 ? 11.273 -9.68 0.814 1 89.69 80 ASP B N 1
ATOM 1857 C CA . ASP B 1 80 ? 11.945 -8.555 0.17 1 89.69 80 ASP B CA 1
ATOM 1858 C C . ASP B 1 80 ? 11.914 -7.312 1.061 1 89.69 80 ASP B C 1
ATOM 1860 O O . ASP B 1 80 ? 10.875 -6.66 1.195 1 89.69 80 ASP B O 1
ATOM 1864 N N . TYR B 1 81 ? 13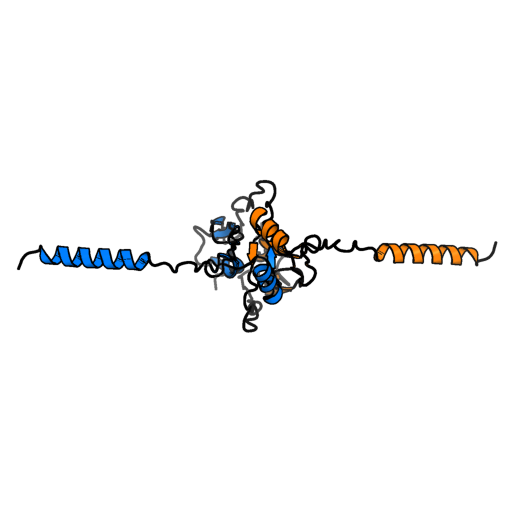.117 -6.918 1.663 1 91.06 81 TYR B N 1
ATOM 1865 C CA . TYR B 1 81 ? 13.18 -5.836 2.641 1 91.06 81 TYR B CA 1
ATOM 1866 C C . TYR B 1 81 ? 13.797 -4.582 2.027 1 91.06 81 TYR B C 1
ATOM 1868 O O . TYR B 1 81 ? 14.805 -4.66 1.323 1 91.06 81 TYR B O 1
ATOM 1876 N N . ASN B 1 82 ? 13.188 -3.371 2.203 1 90.38 82 ASN B N 1
ATOM 1877 C CA . ASN B 1 82 ? 13.656 -2.053 1.792 1 90.38 82 ASN B CA 1
ATOM 1878 C C . ASN B 1 82 ? 13.336 -0.991 2.838 1 90.38 82 ASN B C 1
ATOM 1880 O O . ASN B 1 82 ? 12.164 -0.716 3.113 1 90.38 82 ASN B O 1
ATOM 1884 N N . VAL B 1 83 ? 14.273 -0.246 3.422 1 87.62 83 VAL B N 1
ATOM 1885 C CA . VAL B 1 83 ? 14.117 0.701 4.52 1 87.62 83 VAL B CA 1
ATOM 1886 C C . VAL B 1 83 ? 13.438 1.974 4.012 1 87.62 83 VAL B C 1
ATOM 1888 O O . VAL B 1 83 ? 12.805 2.699 4.781 1 87.62 83 VAL B O 1
ATOM 1891 N N . ASP B 1 84 ? 13.539 2.266 2.725 1 87.94 84 ASP B N 1
ATOM 1892 C CA . ASP B 1 84 ? 12.984 3.502 2.178 1 87.94 84 ASP B CA 1
ATOM 1893 C C . ASP B 1 84 ? 11.602 3.264 1.572 1 87.94 84 ASP B C 1
ATOM 1895 O O . ASP B 1 84 ? 11.117 4.074 0.777 1 87.94 84 ASP B O 1
ATOM 1899 N N . ARG B 1 85 ? 11.016 2.076 1.945 1 89.5 85 ARG B N 1
ATOM 1900 C CA . ARG B 1 85 ? 9.711 1.706 1.411 1 89.5 85 ARG B CA 1
ATOM 1901 C C . ARG B 1 85 ? 8.727 1.39 2.535 1 89.5 85 ARG B C 1
ATOM 1903 O O . ARG B 1 85 ? 9.125 0.889 3.59 1 89.5 85 ARG B O 1
ATOM 1910 N N . PHE B 1 86 ? 7.539 1.753 2.275 1 85.94 86 PHE B N 1
ATOM 1911 C CA . PHE B 1 86 ? 6.461 1.258 3.123 1 85.94 86 PHE B CA 1
ATOM 1912 C C . PHE B 1 86 ? 5.398 0.549 2.289 1 85.94 86 PHE B C 1
ATOM 1914 O O . PHE B 1 86 ? 4.945 1.079 1.273 1 85.94 86 PHE B O 1
ATOM 1921 N N . PRO B 1 87 ? 4.98 -0.691 2.713 1 89.19 87 PRO B N 1
ATOM 1922 C CA . PRO B 1 87 ? 5.598 -1.486 3.777 1 89.19 87 PRO B CA 1
ATOM 1923 C C . PRO B 1 87 ? 7.027 -1.906 3.449 1 89.19 87 PRO B C 1
ATOM 1925 O O . PRO B 1 87 ? 7.352 -2.15 2.283 1 89.19 87 PRO B O 1
ATOM 1928 N N . ARG B 1 88 ? 7.828 -2.068 4.457 1 89 88 ARG B N 1
ATOM 1929 C CA . ARG B 1 88 ? 9.25 -2.354 4.262 1 89 88 ARG B CA 1
ATOM 1930 C C . ARG B 1 88 ? 9.461 -3.811 3.865 1 89 88 ARG B C 1
ATOM 1932 O O . ARG B 1 88 ? 10.492 -4.152 3.285 1 89 88 ARG B O 1
ATOM 1939 N N . ARG B 1 89 ? 8.547 -4.594 4.285 1 89.5 89 ARG B N 1
ATOM 1940 C CA . ARG B 1 89 ? 8.656 -6.027 4.023 1 89.5 89 ARG B CA 1
ATOM 1941 C C . ARG B 1 89 ? 7.566 -6.492 3.061 1 89.5 89 ARG B C 1
ATOM 1943 O O . ARG B 1 89 ? 6.375 -6.336 3.338 1 89.5 89 ARG B O 1
ATOM 1950 N N . LEU B 1 90 ? 7.957 -6.977 1.97 1 90.69 90 LEU B N 1
ATOM 1951 C CA . LEU B 1 90 ? 7.055 -7.566 0.989 1 90.69 90 LEU B CA 1
ATOM 1952 C C . LEU B 1 90 ? 7.395 -9.031 0.75 1 90.69 90 LEU B C 1
ATOM 1954 O O . LEU B 1 90 ? 8.57 -9.414 0.748 1 90.69 90 LEU B O 1
ATOM 1958 N N . ALA B 1 91 ? 6.359 -9.758 0.59 1 90.25 91 ALA B N 1
ATOM 1959 C CA . ALA B 1 91 ? 6.57 -11.172 0.271 1 90.25 91 ALA B CA 1
ATOM 1960 C C . ALA B 1 91 ? 6.867 -11.359 -1.214 1 90.25 91 ALA B C 1
ATOM 1962 O O . ALA B 1 91 ? 6.18 -10.797 -2.066 1 90.25 91 ALA B O 1
ATOM 1963 N N . GLN B 1 92 ? 7.891 -12.117 -1.466 1 91.69 92 GLN B N 1
ATOM 1964 C CA . GLN B 1 92 ? 8.258 -12.445 -2.84 1 91.69 92 GLN B CA 1
ATOM 1965 C C . GLN B 1 92 ? 8.32 -13.961 -3.045 1 91.69 92 GLN B C 1
ATOM 1967 O O . GLN B 1 92 ? 8.93 -14.672 -2.246 1 91.69 92 GLN B O 1
ATOM 1972 N N . ALA B 1 93 ? 7.586 -14.375 -4.086 1 90.81 93 ALA B N 1
ATOM 1973 C CA . ALA B 1 93 ? 7.672 -15.789 -4.449 1 90.81 93 ALA B CA 1
ATOM 1974 C C . ALA B 1 93 ? 8.992 -16.094 -5.148 1 90.81 93 ALA B C 1
ATOM 1976 O O . ALA B 1 93 ? 9.422 -15.359 -6.039 1 90.81 93 ALA B O 1
ATOM 1977 N N . VAL B 1 94 ? 9.656 -17.172 -4.711 1 91.31 94 VAL B N 1
ATOM 1978 C CA . VAL B 1 94 ? 10.914 -17.625 -5.297 1 91.31 94 VAL B CA 1
ATOM 1979 C C . VAL B 1 94 ? 10.828 -19.109 -5.613 1 91.31 94 VAL B C 1
ATOM 1981 O O . VAL B 1 94 ? 10.5 -19.922 -4.742 1 91.31 94 VAL B O 1
ATOM 1984 N N . CYS B 1 95 ? 11.031 -19.375 -6.82 1 88.62 95 CYS B N 1
ATOM 1985 C CA . CYS B 1 95 ? 10.953 -20.766 -7.246 1 88.62 95 CYS B CA 1
ATOM 1986 C C . CYS B 1 95 ? 12.328 -21.297 -7.629 1 88.62 95 CYS B C 1
ATOM 1988 O O . CYS B 1 95 ? 12.742 -21.188 -8.781 1 88.62 95 CYS B O 1
ATOM 1990 N N . LYS B 1 96 ? 12.938 -21.844 -6.531 1 84.38 96 LYS B N 1
ATOM 1991 C CA . LYS B 1 96 ? 14.234 -22.469 -6.797 1 84.38 96 LYS B CA 1
ATOM 1992 C C . LYS B 1 96 ? 14.062 -23.906 -7.273 1 84.38 96 LYS B C 1
ATOM 1994 O O . LYS B 1 96 ? 13.344 -24.688 -6.648 1 84.38 96 LYS B O 1
ATOM 1999 N N . GLY B 1 97 ? 14.656 -24.266 -8.375 1 84.62 97 GLY B N 1
ATOM 2000 C CA . GLY B 1 97 ? 14.609 -25.641 -8.859 1 84.62 97 GLY B CA 1
ATOM 2001 C C . GLY B 1 97 ? 13.352 -25.953 -9.648 1 84.62 97 GLY B C 1
ATOM 2002 O O . GLY B 1 97 ? 13 -27.109 -9.836 1 84.62 97 GLY B O 1
ATOM 2003 N N . CYS B 1 98 ? 12.602 -24.938 -9.875 1 85.44 98 CYS B N 1
ATOM 2004 C CA . CYS B 1 98 ? 11.406 -25.141 -10.68 1 85.44 98 CYS B CA 1
ATOM 2005 C C . CYS B 1 98 ? 11.766 -25.469 -12.125 1 85.44 98 CYS B C 1
ATOM 2007 O O . CYS B 1 98 ? 12.875 -25.172 -12.57 1 85.44 98 CYS B O 1
ATOM 2009 N N . SER B 1 99 ? 10.773 -26.219 -12.734 1 87.5 99 SER B N 1
ATOM 2010 C CA . SER B 1 99 ? 10.898 -26.453 -14.164 1 87.5 99 SER B CA 1
ATOM 2011 C C . SER B 1 99 ? 10.812 -25.156 -14.953 1 87.5 99 SER B C 1
ATOM 2013 O O . SER B 1 99 ? 10.273 -24.156 -14.461 1 87.5 99 SER B O 1
ATOM 2015 N N . TRP B 1 100 ? 11.328 -25.203 -16.234 1 90 100 TRP B N 1
ATOM 2016 C CA . TRP B 1 100 ? 11.258 -24.047 -17.125 1 90 100 TRP B CA 1
ATOM 2017 C C . TRP B 1 100 ? 9.805 -23.719 -17.469 1 90 100 TRP B C 1
ATOM 2019 O O . TRP B 1 100 ? 9.508 -22.625 -17.969 1 90 100 TRP B O 1
ATOM 2029 N N . HIS B 1 101 ? 8.93 -24.641 -17.172 1 88.06 101 HIS B N 1
ATOM 2030 C CA . HIS B 1 101 ? 7.516 -24.438 -17.484 1 88.06 101 HIS B CA 1
ATOM 2031 C C . HIS B 1 101 ? 6.809 -23.672 -16.375 1 88.06 101 HIS B C 1
ATOM 2033 O O . HIS B 1 101 ? 5.641 -23.312 -16.516 1 88.06 101 HIS B O 1
ATOM 2039 N N . CYS B 1 102 ? 7.512 -23.422 -15.266 1 89.12 102 CYS B N 1
ATOM 2040 C CA . CYS B 1 102 ? 6.945 -22.594 -14.203 1 89.12 102 CYS B CA 1
ATOM 2041 C C . CYS B 1 102 ? 7.191 -21.125 -14.461 1 89.12 102 CYS B C 1
ATOM 2043 O O . CYS B 1 102 ? 8.336 -20.656 -14.453 1 89.12 102 CYS B O 1
ATOM 2045 N N . ARG B 1 103 ? 6.082 -20.406 -14.641 1 88.12 103 ARG B N 1
ATOM 2046 C CA . ARG B 1 103 ? 6.156 -18.984 -14.977 1 88.12 103 ARG B CA 1
ATOM 2047 C C . ARG B 1 103 ? 5.781 -18.109 -13.781 1 88.12 103 ARG B C 1
ATOM 2049 O O . ARG B 1 103 ? 4.848 -18.438 -13.047 1 88.12 103 ARG B O 1
ATOM 2056 N N . PRO B 1 104 ? 6.508 -17.109 -13.609 1 89.94 104 PRO B N 1
ATOM 2057 C CA . PRO B 1 104 ? 6.18 -16.203 -12.5 1 89.94 104 PRO B CA 1
ATOM 2058 C C . PRO B 1 104 ? 4.895 -15.422 -12.742 1 89.94 104 PRO B C 1
ATOM 2060 O O . PRO B 1 104 ? 4.59 -15.062 -13.883 1 89.94 104 PRO B O 1
ATOM 2063 N N . VAL B 1 105 ? 4.18 -15.227 -11.711 1 89.31 105 VAL B N 1
ATOM 2064 C CA . VAL B 1 105 ? 3.031 -14.32 -11.711 1 89.31 105 VAL B CA 1
ATOM 2065 C C . VAL B 1 105 ? 3.418 -12.992 -11.07 1 89.31 105 VAL B C 1
ATOM 2067 O O . VAL B 1 105 ? 3.723 -12.938 -9.875 1 89.31 105 VAL B O 1
ATOM 2070 N N . GLU B 1 106 ? 3.348 -11.992 -11.883 1 90.06 106 GLU B N 1
ATOM 2071 C CA . GLU B 1 106 ? 3.684 -10.656 -11.391 1 90.06 106 GLU B CA 1
ATOM 2072 C C . GLU B 1 106 ? 2.439 -9.922 -10.906 1 90.06 106 GLU B C 1
ATOM 2074 O O . GLU B 1 106 ? 1.367 -10.039 -11.508 1 90.06 106 GLU B O 1
ATOM 2079 N N . TYR B 1 107 ? 2.662 -9.227 -9.875 1 88.38 107 TYR B N 1
ATOM 2080 C CA . TYR B 1 107 ? 1.614 -8.391 -9.305 1 88.38 107 TYR B CA 1
ATOM 2081 C C . TYR B 1 107 ? 2.111 -6.961 -9.094 1 88.38 107 TYR B C 1
ATOM 2083 O O . TYR B 1 107 ? 3.195 -6.75 -8.547 1 88.38 107 TYR B O 1
ATOM 2091 N N . GLU B 1 108 ? 1.302 -6.047 -9.555 1 89.12 108 GLU B N 1
ATOM 2092 C CA . GLU B 1 108 ? 1.659 -4.645 -9.359 1 89.12 108 GLU B CA 1
ATOM 2093 C C . GLU B 1 108 ? 1.215 -4.141 -7.992 1 89.12 108 GLU B C 1
ATOM 2095 O O . GLU B 1 108 ? 0.016 -4.031 -7.723 1 89.12 108 GLU B O 1
ATOM 2100 N N . LEU B 1 109 ? 2.193 -3.814 -7.227 1 89.44 109 LEU B N 1
ATOM 2101 C CA . LEU B 1 109 ? 1.938 -3.291 -5.891 1 89.44 109 LEU B CA 1
ATOM 2102 C C . LEU B 1 109 ? 2.133 -1.778 -5.855 1 89.44 109 LEU B C 1
ATOM 2104 O O . LEU B 1 109 ? 3.002 -1.244 -6.547 1 89.44 109 LEU B O 1
ATOM 2108 N N . LYS B 1 110 ? 1.253 -1.171 -5.113 1 89.25 110 LYS B N 1
ATOM 2109 C CA . LYS B 1 110 ? 1.478 0.23 -4.77 1 89.25 110 LYS B CA 1
ATOM 2110 C C . LYS B 1 110 ? 2.145 0.361 -3.402 1 89.25 110 LYS B C 1
ATOM 2112 O O . LYS B 1 110 ? 1.644 -0.171 -2.408 1 89.25 110 LYS B O 1
ATOM 2117 N N . VAL B 1 111 ? 3.236 1.002 -3.416 1 90.44 111 VAL B N 1
ATOM 2118 C CA . VAL B 1 111 ? 3.994 1.171 -2.182 1 90.44 111 VAL B CA 1
ATOM 2119 C C . VAL B 1 111 ? 4.332 2.646 -1.979 1 90.44 111 VAL B C 1
ATOM 2121 O O . VAL B 1 111 ? 4.152 3.461 -2.887 1 90.44 111 VAL B O 1
ATOM 2124 N N . LEU B 1 112 ? 4.703 3.023 -0.789 1 89.12 112 LEU B N 1
ATOM 2125 C CA . LEU B 1 112 ? 5.211 4.359 -0.497 1 89.12 112 LEU B CA 1
ATOM 2126 C C . LEU B 1 112 ? 6.738 4.363 -0.461 1 89.12 112 LEU B C 1
ATOM 2128 O O . LEU B 1 112 ? 7.348 3.535 0.219 1 89.12 112 LEU B O 1
ATOM 2132 N N . MET B 1 113 ? 7.316 5.262 -1.259 1 90.56 113 MET B N 1
ATOM 2133 C CA . MET B 1 113 ? 8.766 5.465 -1.259 1 90.56 113 MET B CA 1
ATOM 2134 C C . MET B 1 113 ? 9.125 6.828 -0.679 1 90.56 113 MET B C 1
ATOM 2136 O O . MET B 1 113 ? 8.391 7.801 -0.875 1 90.56 113 MET B O 1
ATOM 2140 N N . ARG B 1 114 ? 10.258 6.883 -0.031 1 87.5 114 ARG B N 1
ATOM 2141 C CA . ARG B 1 114 ? 10.734 8.148 0.521 1 87.5 114 ARG B CA 1
ATOM 2142 C C . ARG B 1 114 ? 10.992 9.164 -0.586 1 87.5 114 ARG B C 1
ATOM 2144 O O . ARG B 1 114 ? 11.617 8.836 -1.6 1 87.5 114 ARG B O 1
ATOM 2151 N N . ASP B 1 115 ? 10.359 10.25 -0.414 1 86 115 ASP B N 1
ATOM 2152 C CA . ASP B 1 115 ? 10.609 11.383 -1.304 1 86 115 ASP B CA 1
ATOM 2153 C C . ASP B 1 115 ? 11.422 12.469 -0.599 1 86 115 ASP B C 1
ATOM 2155 O O . ASP B 1 115 ? 10.891 13.531 -0.271 1 86 115 ASP B O 1
ATOM 2159 N N . CYS B 1 116 ? 12.625 12.336 -0.458 1 82.38 116 CYS B N 1
ATOM 2160 C CA . CYS B 1 116 ? 13.5 13.18 0.353 1 82.38 116 CYS B CA 1
ATOM 2161 C C . CYS B 1 116 ? 13.547 14.602 -0.195 1 82.38 116 CYS B C 1
ATOM 2163 O O . CYS B 1 116 ? 13.789 15.547 0.552 1 82.38 116 CYS B O 1
ATOM 2165 N N . SER B 1 117 ? 13.273 14.68 -1.475 1 82 117 SER B N 1
ATOM 2166 C CA . SER B 1 117 ? 13.328 16 -2.094 1 82 117 SER B CA 1
ATOM 2167 C C . SER B 1 117 ? 12.172 16.875 -1.613 1 82 117 SER B C 1
ATOM 2169 O O . SER B 1 117 ? 12.242 18.109 -1.717 1 82 117 SER B O 1
ATOM 2171 N N . ASN B 1 118 ? 11.148 16.297 -1.048 1 80.12 118 ASN B N 1
ATOM 2172 C CA . ASN B 1 118 ? 9.961 17.062 -0.66 1 80.12 118 ASN B CA 1
ATOM 2173 C C . ASN B 1 118 ? 9.773 17.062 0.854 1 80.12 118 ASN B C 1
ATOM 2175 O O . ASN B 1 118 ? 8.711 17.453 1.348 1 80.12 118 ASN B O 1
ATOM 2179 N N . ASP B 1 119 ? 10.75 16.594 1.51 1 81.38 119 ASP B N 1
ATOM 2180 C CA . ASP B 1 119 ? 10.625 16.641 2.963 1 81.38 119 ASP B CA 1
ATOM 2181 C C . ASP B 1 119 ? 10.281 18.062 3.438 1 81.38 119 ASP B C 1
ATOM 2183 O O . ASP B 1 119 ? 10.773 19.047 2.879 1 81.38 119 ASP B O 1
ATOM 2187 N N . MET B 1 120 ? 9.398 18.141 4.375 1 81.81 120 MET B N 1
ATOM 2188 C CA . MET B 1 120 ? 9.062 19.422 4.977 1 81.81 120 MET B CA 1
ATOM 2189 C C . MET B 1 120 ? 9.781 19.594 6.309 1 81.81 120 MET B C 1
ATOM 2191 O O . MET B 1 120 ? 9.93 18.641 7.074 1 81.81 120 MET B O 1
ATOM 2195 N N . ARG B 1 121 ? 10.336 20.828 6.426 1 81.81 121 ARG B N 1
ATOM 2196 C CA . ARG B 1 121 ? 11.062 21.125 7.66 1 81.81 121 ARG B CA 1
ATOM 2197 C C . ARG B 1 121 ? 10.695 22.5 8.203 1 81.81 121 ARG B C 1
ATOM 2199 O O . ARG B 1 121 ? 10.68 23.484 7.461 1 81.81 121 ARG B O 1
ATOM 2206 N N . THR B 1 122 ? 10.281 22.469 9.43 1 83.56 122 THR B N 1
ATOM 2207 C CA . THR B 1 122 ? 10.234 23.703 10.188 1 83.56 122 THR B CA 1
ATOM 2208 C C . THR B 1 122 ? 11.461 23.844 11.078 1 83.56 122 THR B C 1
ATOM 2210 O O . THR B 1 122 ? 12.344 22.984 11.07 1 83.56 122 THR B O 1
ATOM 2213 N N . HIS B 1 123 ? 11.648 24.938 11.734 1 82.31 123 HIS B N 1
ATOM 2214 C CA . HIS B 1 123 ? 12.789 25.172 12.609 1 82.31 123 HIS B CA 1
ATOM 2215 C C . HIS B 1 123 ? 12.898 24.094 13.688 1 82.31 123 HIS B C 1
ATOM 2217 O O . HIS B 1 123 ? 13.992 23.781 14.148 1 82.31 123 HIS B O 1
ATOM 2223 N N . ARG B 1 124 ? 11.734 23.453 14.062 1 83.56 124 ARG B N 1
ATOM 2224 C CA . ARG B 1 124 ? 11.711 22.547 15.195 1 83.56 124 ARG B CA 1
ATOM 2225 C C . ARG B 1 124 ? 11.422 21.109 14.742 1 83.56 124 ARG B C 1
ATOM 2227 O O . ARG B 1 124 ? 11.859 20.156 15.383 1 83.56 124 ARG B O 1
ATOM 2234 N N . HIS B 1 125 ? 10.703 21.047 13.586 1 86.25 125 HIS B N 1
ATOM 2235 C CA . HIS B 1 125 ? 10.172 19.734 13.25 1 86.25 125 HIS B CA 1
ATOM 2236 C C . HIS B 1 125 ? 10.547 19.328 11.828 1 86.25 125 HIS B C 1
ATOM 2238 O O . HIS B 1 125 ? 10.609 20.188 10.938 1 86.25 125 HIS B O 1
ATOM 2244 N N . GLU B 1 126 ? 10.852 18 11.734 1 83.38 126 GLU B N 1
ATOM 2245 C CA . GLU B 1 126 ? 11.023 17.406 10.406 1 83.38 126 GLU B CA 1
ATOM 2246 C C . GLU B 1 126 ? 9.875 16.469 10.07 1 83.38 126 GLU B C 1
ATOM 2248 O O . GLU B 1 126 ? 9.492 15.633 10.891 1 83.38 126 GLU B O 1
ATOM 2253 N N . ILE B 1 127 ? 9.336 16.672 8.945 1 85.19 127 ILE B N 1
ATOM 2254 C CA . ILE B 1 127 ? 8.266 15.797 8.469 1 85.19 127 ILE B CA 1
ATOM 2255 C C . ILE B 1 127 ? 8.719 15.062 7.207 1 85.19 127 ILE B C 1
ATOM 2257 O O . ILE B 1 127 ? 9.047 15.695 6.199 1 85.19 127 ILE B O 1
ATOM 2261 N N . LYS B 1 128 ? 8.773 13.797 7.293 1 82.94 128 LYS B N 1
ATOM 2262 C CA . LYS B 1 128 ? 9.164 12.969 6.152 1 82.94 128 LYS B CA 1
ATOM 2263 C C . LYS B 1 128 ? 8.031 12.852 5.141 1 82.94 128 LYS B C 1
ATOM 2265 O O . LYS B 1 128 ? 6.867 12.703 5.52 1 82.94 128 LYS B O 1
ATOM 2270 N N . VAL B 1 129 ? 8.406 12.953 3.936 1 86.69 129 VAL B N 1
ATOM 2271 C CA . VAL B 1 129 ? 7.434 12.883 2.852 1 86.69 129 VAL B CA 1
ATOM 2272 C C . VAL B 1 129 ? 7.629 11.594 2.061 1 86.69 129 VAL B C 1
ATOM 2274 O O . VAL B 1 129 ? 8.758 11.148 1.855 1 86.69 129 VAL B O 1
ATOM 2277 N N . TRP B 1 130 ? 6.562 11.055 1.734 1 86.75 130 TRP B N 1
ATOM 2278 C CA . TRP B 1 130 ? 6.527 9.805 0.976 1 86.75 130 TRP B CA 1
ATOM 2279 C C . TRP B 1 130 ? 5.707 9.969 -0.298 1 86.75 130 TRP B C 1
ATOM 2281 O O . TRP B 1 130 ? 4.844 10.844 -0.38 1 86.75 130 TRP B O 1
ATOM 2291 N N . LYS B 1 131 ? 5.996 9.102 -1.23 1 87.56 131 LYS B N 1
ATOM 2292 C CA . LYS B 1 131 ? 5.254 9.141 -2.488 1 87.56 131 LYS B CA 1
ATOM 2293 C C . LYS B 1 131 ? 4.844 7.738 -2.926 1 87.56 131 LYS B C 1
ATOM 2295 O O . LYS B 1 131 ? 5.535 6.762 -2.629 1 87.56 131 LYS B O 1
ATOM 2300 N N . TRP B 1 132 ? 3.803 7.707 -3.641 1 87.25 132 TRP B N 1
ATOM 2301 C CA . TRP B 1 132 ? 3.314 6.434 -4.164 1 87.25 132 TRP B CA 1
ATOM 2302 C C . TRP B 1 132 ? 4.145 5.984 -5.359 1 87.25 132 TRP B C 1
ATOM 2304 O O . TRP B 1 132 ? 4.469 6.789 -6.234 1 87.25 132 TRP B O 1
ATOM 2314 N N . GLU B 1 133 ? 4.496 4.734 -5.312 1 87.69 133 GLU B N 1
ATOM 2315 C CA . GLU B 1 133 ? 5.184 4.109 -6.438 1 87.69 133 GLU B CA 1
ATOM 2316 C C . GLU B 1 133 ? 4.633 2.713 -6.715 1 87.69 133 GLU B C 1
ATOM 2318 O O . GLU B 1 133 ? 4.156 2.035 -5.801 1 87.69 133 GLU B O 1
ATOM 2323 N N . SER B 1 134 ? 4.602 2.43 -8.055 1 89 134 SER B N 1
ATOM 2324 C CA . SER B 1 134 ? 4.199 1.088 -8.461 1 89 134 SER B CA 1
ATOM 2325 C C . SER B 1 134 ? 5.41 0.181 -8.648 1 89 134 SER B C 1
ATOM 2327 O O . SER B 1 134 ? 6.383 0.562 -9.305 1 89 134 SER B O 1
ATOM 2329 N N . ILE B 1 135 ? 5.312 -0.958 -8.016 1 90.31 135 ILE B N 1
ATOM 2330 C CA . ILE B 1 135 ? 6.379 -1.934 -8.211 1 90.31 135 ILE B CA 1
ATOM 2331 C C . ILE B 1 135 ? 5.777 -3.279 -8.617 1 90.31 135 ILE B C 1
ATOM 2333 O O . ILE B 1 135 ? 4.613 -3.559 -8.32 1 90.31 135 ILE B O 1
ATOM 2337 N N . SER B 1 136 ? 6.555 -3.998 -9.328 1 90.38 136 SER B N 1
ATOM 2338 C CA . SER B 1 136 ? 6.156 -5.352 -9.695 1 90.38 136 SER B CA 1
ATOM 2339 C C . SER B 1 136 ? 6.773 -6.387 -8.758 1 90.38 136 SER B C 1
ATOM 2341 O O . SER B 1 136 ? 7.977 -6.344 -8.492 1 90.38 136 SER B O 1
ATOM 2343 N N . GLN B 1 137 ? 5.938 -7.203 -8.18 1 90.19 137 GLN B N 1
ATOM 2344 C CA . GLN B 1 137 ? 6.371 -8.25 -7.266 1 90.19 137 GLN B CA 1
ATOM 2345 C C . GLN B 1 137 ? 5.898 -9.625 -7.734 1 90.19 137 GLN B C 1
ATOM 2347 O O . GLN B 1 137 ? 4.742 -9.789 -8.125 1 90.19 137 GLN B O 1
ATOM 2352 N N . THR B 1 138 ? 6.891 -10.578 -7.797 1 91.56 138 THR B N 1
ATOM 2353 C CA . THR B 1 138 ? 6.484 -11.953 -8.078 1 91.56 138 THR B CA 1
ATOM 2354 C C . THR B 1 138 ? 5.73 -12.547 -6.895 1 91.56 138 THR B C 1
ATOM 2356 O O . THR B 1 138 ? 6.27 -12.625 -5.785 1 91.56 138 THR B O 1
ATOM 2359 N N . VAL B 1 139 ? 4.492 -12.992 -7.191 1 90.12 139 VAL B N 1
ATOM 2360 C CA . VAL B 1 139 ? 3.66 -13.367 -6.055 1 90.12 139 VAL B CA 1
ATOM 2361 C C . VAL B 1 139 ? 3.363 -14.867 -6.102 1 90.12 139 VAL B C 1
ATOM 2363 O O . VAL B 1 139 ? 2.92 -15.453 -5.109 1 90.12 139 VAL B O 1
ATOM 2366 N N . ALA B 1 140 ? 3.611 -15.516 -7.227 1 89.44 140 ALA B N 1
ATOM 2367 C CA . ALA B 1 140 ? 3.354 -16.938 -7.387 1 89.44 140 ALA B CA 1
ATOM 2368 C C . ALA B 1 140 ? 4.035 -17.484 -8.641 1 89.44 140 ALA B C 1
ATOM 2370 O O . ALA B 1 140 ? 4.586 -16.719 -9.438 1 89.44 140 ALA B O 1
ATOM 2371 N N . PHE B 1 141 ? 4.098 -18.797 -8.68 1 89.12 141 PHE B N 1
ATOM 2372 C CA . PHE B 1 141 ? 4.504 -19.484 -9.898 1 89.12 141 PHE B CA 1
ATOM 2373 C C . PHE B 1 141 ? 3.412 -20.438 -10.367 1 89.12 141 PHE B C 1
ATOM 2375 O O . PHE B 1 141 ? 2.787 -21.125 -9.555 1 89.12 141 PHE B O 1
ATOM 2382 N N . VAL B 1 142 ? 3.162 -20.359 -11.625 1 87.69 142 VAL B N 1
ATOM 2383 C CA . VAL B 1 142 ? 2.148 -21.234 -12.188 1 87.69 142 VAL B CA 1
ATOM 2384 C C . VAL B 1 142 ? 2.764 -22.094 -13.305 1 87.69 142 VAL B C 1
ATOM 2386 O O . VAL B 1 142 ? 3.723 -21.672 -13.953 1 87.69 142 VAL B O 1
ATOM 2389 N N . TYR B 1 143 ? 2.211 -23.281 -13.461 1 85.94 143 TYR B N 1
ATOM 2390 C CA . TYR B 1 143 ? 2.703 -24.219 -14.469 1 85.94 143 TYR B CA 1
ATOM 2391 C C . TYR B 1 143 ? 2.066 -23.922 -15.828 1 85.94 143 TYR B C 1
ATOM 2393 O O . TYR B 1 143 ? 0.84 -23.938 -15.953 1 85.94 143 TYR B O 1
ATOM 2401 N N . ASN B 1 144 ? 2.891 -23.562 -16.828 1 84.25 144 ASN B N 1
ATOM 2402 C CA . ASN B 1 144 ? 2.447 -23.312 -18.188 1 84.25 144 ASN B CA 1
ATOM 2403 C C . ASN B 1 144 ? 3.404 -23.922 -19.219 1 84.25 144 ASN B C 1
ATOM 2405 O O . ASN B 1 144 ? 4.348 -23.266 -19.656 1 84.25 144 ASN B O 1
ATOM 2409 N N . PRO B 1 145 ? 3.105 -25.172 -19.625 1 78.31 145 PRO B N 1
ATOM 2410 C CA . PRO B 1 145 ? 4 -25.844 -20.562 1 78.31 145 PRO B CA 1
ATOM 2411 C C . PRO B 1 145 ? 3.844 -25.344 -22 1 78.31 145 PRO B C 1
ATOM 2413 O O . PRO B 1 145 ? 4.574 -25.781 -22.891 1 78.31 145 PRO B O 1
ATOM 2416 N N . VAL B 1 146 ? 2.99 -24.234 -22.312 1 62.59 146 VAL B N 1
ATOM 2417 C CA . VAL B 1 146 ? 2.889 -23.875 -23.719 1 62.59 146 VAL B CA 1
ATOM 2418 C C . VAL B 1 146 ? 4.094 -23.031 -24.141 1 62.59 146 VAL B C 1
ATOM 2420 O O . VAL B 1 146 ? 4.582 -22.219 -23.359 1 62.59 146 VAL B O 1
#

Foldseek 3Di:
DDPPVVVVVVVVVVVVVVVVVPPPDPLPADADDPVVVVVCCVVVVNDDDDPPPCPPCPVVCCPFQPQPDDPQFTWGWDWDADPQKVVRTDIATGTDPGDPQKDFDKDKDKIWGWDSNPWYDHPPDTHTDIDIDIDIGGDDIDGHPD/DDPPVVVVVVVVVVVVVVVVPPCPPPLPADADDPVVVVVCCVVVVNDDDPPPCCPPCPVVCCPFQPQPDDPQFTWGWDWQADPQKVVRTDIATGTDPHDPQKDFDKDKDKIWGWDSSPWHDHPVDTHTDIDIDIDIGGDDIDGHPD

Radius of gyration: 26.85 Å; Cα contacts (8 Å, |Δi|>4): 524; chains: 2; bounding box: 119×61×44 Å

Solvent-accessible surface area (backbone atoms only — not comparable to full-atom values): 16247 Å² total; per-residue (Å²): 142,66,80,63,63,63,51,56,53,50,50,53,52,52,55,54,54,58,57,62,67,61,68,62,78,74,51,58,69,51,81,45,54,45,58,55,48,48,49,50,37,37,75,66,52,32,38,36,29,47,55,58,68,71,63,75,82,62,50,76,47,66,52,66,50,53,63,51,74,29,71,73,22,48,27,35,38,41,78,48,76,41,93,60,33,43,74,35,68,39,75,29,45,40,60,76,88,45,54,93,35,41,40,75,36,74,40,81,41,72,33,34,32,66,31,58,67,61,25,44,24,39,99,87,43,66,39,58,25,26,29,69,41,81,44,78,37,38,66,40,54,34,46,34,84,120,143,71,81,64,62,63,54,57,54,52,52,52,51,51,53,52,52,57,57,65,65,60,74,63,74,70,56,74,62,60,77,45,54,45,58,55,49,48,48,49,38,39,75,68,52,35,38,35,30,44,49,55,76,71,55,77,80,63,52,75,50,65,54,66,48,53,62,52,70,29,73,74,22,47,29,36,38,41,80,48,77,42,92,59,32,42,75,36,66,38,75,28,46,41,60,76,89,44,53,92,35,43,42,75,37,73,39,82,40,72,34,34,32,65,32,65,73,62,32,43,28,38,98,88,42,63,35,57,27,29,31,73,41,79,41,80,37,38,67,40,52,32,46,34,84,121